Protein AF-A0A4R7RIM9-F1 (afdb_monomer_lite)

Radius of gyration: 27.28 Å; chains: 1; bounding box: 89×54×85 Å

Secondary structure (DSSP, 8-state):
---------------S----TTS----TT---------PPPP-------HHHHHHHHHHHHHHHHHHHHHHHHS---HHHHHHHHHHHHHHHHHHHHHHHHHHTT-----GGGGHHHHHHHHHTT-HHHHHHHHHHHHHHHHHHHHHHHHHHHSGGG---EETTEE--HHHHHHHHHHHHHHHHHHHHHHHHHHHSHHHHHHHHTTSPPPPPPPPPPPPPP---

Foldseek 3Di:
DDDDDDDDDDDDDDPDDPPPPVPPPPPVPPDDDPPPDDDDDDDDPDPDPVVVVCCVVCVVVVVVVVLVVVLVPDPADVLLLVLLVVLQVQLVVQVVVQVVCVVVVHGDDDPSVVSNVLSVCSSLLAPVSLVVSLVVLVVVLVVLVVVLVVCVVPVVPDFDADPHDTDDDPRSVCVSVVVSVVSNVVSVVSNVVSVDPSSVVSNVVNDPPDPPDPDDPDPDDDDD

Sequence (224 aa):
MRASAAFLLPHSASWLPPLDLTRGVFNPFCLTESNNNFHRPPALLEGPSEEWMLYACVGPVIHIIHFLMDALMITRPRSLTFLAWIFILFGVFALWKMGKVLFSGGVSINFAVLMIPVGFGLLKGRASSVMWAKVWIGLGAAFLLVVAVGYVFWGDSYHVHWFHQELHGMKRHLMVVLSSAVLLGLFHLGWKILGSASVREYVEARKPPMPPAPEDPVPTPTLE

Structure (mmCIF, N/CA/C/O backbone):
data_AF-A0A4R7RIM9-F1
#
_entry.id   AF-A0A4R7RIM9-F1
#
loop_
_atom_site.group_PDB
_atom_site.id
_atom_site.type_symbol
_atom_site.label_atom_id
_atom_site.label_alt_id
_atom_site.label_comp_id
_atom_site.label_asym_id
_atom_site.label_entity_id
_atom_site.label_seq_id
_atom_site.pdbx_PDB_ins_code
_atom_site.Cartn_x
_atom_site.Cartn_y
_atom_site.Cartn_z
_atom_site.occupancy
_atom_site.B_iso_or_equiv
_atom_site.auth_seq_id
_atom_site.auth_comp_id
_atom_site.auth_asym_id
_atom_site.auth_atom_id
_atom_site.pdbx_PDB_model_num
ATOM 1 N N . MET A 1 1 ? -21.467 -2.378 61.432 1.00 41.12 1 MET A N 1
ATOM 2 C CA . MET A 1 1 ? -21.772 -0.947 61.214 1.00 41.12 1 MET A CA 1
ATOM 3 C C . MET A 1 1 ? -20.757 -0.396 60.220 1.00 41.12 1 MET A C 1
ATOM 5 O O . MET A 1 1 ? -19.607 -0.211 60.585 1.00 41.12 1 MET A O 1
ATOM 9 N N . ARG A 1 2 ? -21.129 -0.263 58.941 1.00 41.47 2 ARG A N 1
ATOM 10 C CA . ARG A 1 2 ? -20.292 0.331 57.885 1.00 41.47 2 ARG A CA 1
ATOM 11 C C . ARG A 1 2 ? -21.059 1.524 57.330 1.00 41.47 2 ARG A C 1
ATOM 13 O O . ARG A 1 2 ? -22.194 1.358 56.898 1.00 41.47 2 ARG A O 1
ATOM 20 N N . ALA A 1 3 ? -20.464 2.705 57.440 1.00 42.56 3 ALA A N 1
ATOM 21 C CA . ALA A 1 3 ? -21.035 3.958 56.978 1.00 42.56 3 ALA A CA 1
ATOM 22 C C . ALA A 1 3 ? -20.899 4.058 55.452 1.00 42.56 3 ALA A C 1
ATOM 24 O O . ALA A 1 3 ? -19.790 3.995 54.921 1.00 42.56 3 ALA A O 1
ATOM 25 N N . SER A 1 4 ? -22.030 4.205 54.764 1.00 49.78 4 SER A N 1
ATOM 26 C CA . SER A 1 4 ? -22.094 4.573 53.351 1.00 49.78 4 SER A CA 1
ATOM 27 C C . SER A 1 4 ? -21.975 6.089 53.234 1.00 49.78 4 SER A C 1
ATOM 29 O O . SER A 1 4 ? -22.857 6.817 53.684 1.00 49.78 4 SER A O 1
ATOM 31 N N . ALA A 1 5 ? -20.888 6.565 52.632 1.00 50.56 5 ALA A N 1
ATOM 32 C CA . ALA A 1 5 ? -20.742 7.958 52.232 1.00 50.56 5 ALA A CA 1
ATOM 33 C C . ALA A 1 5 ? -21.418 8.148 50.866 1.00 50.56 5 ALA A C 1
ATOM 35 O O . ALA A 1 5 ? -20.896 7.719 49.838 1.00 50.56 5 ALA A O 1
ATOM 36 N N . ALA A 1 6 ? -22.604 8.756 50.868 1.00 49.94 6 ALA A N 1
ATOM 37 C CA . ALA A 1 6 ? -23.273 9.218 49.661 1.00 49.94 6 ALA A CA 1
ATOM 38 C C . ALA A 1 6 ? -22.600 10.516 49.192 1.00 49.94 6 ALA A C 1
ATOM 40 O O . ALA A 1 6 ? -22.669 11.545 49.861 1.00 49.94 6 ALA A O 1
ATOM 41 N N . PHE A 1 7 ? -21.916 10.445 48.053 1.00 53.34 7 PHE A N 1
ATOM 42 C CA . PHE A 1 7 ? -21.299 11.590 47.396 1.00 53.34 7 PHE A CA 1
ATOM 43 C C . PHE A 1 7 ? -22.352 12.243 46.489 1.00 53.34 7 PHE A C 1
ATOM 45 O O . PHE A 1 7 ? -22.709 11.699 45.446 1.00 53.34 7 PHE A O 1
ATOM 52 N N . LEU A 1 8 ? -22.902 13.379 46.922 1.00 50.19 8 LEU A N 1
ATOM 53 C CA . LEU A 1 8 ? -23.808 14.205 46.124 1.00 50.19 8 LEU A CA 1
ATOM 54 C C . LEU A 1 8 ? -22.975 15.040 45.144 1.00 50.19 8 LEU A C 1
ATOM 56 O O . LEU A 1 8 ? -22.253 15.945 45.559 1.00 50.19 8 LEU A O 1
ATOM 60 N N . LEU A 1 9 ? -23.069 14.736 43.849 1.00 55.22 9 LEU A N 1
ATOM 61 C CA . LEU A 1 9 ? -22.552 15.603 42.790 1.00 55.22 9 LEU A CA 1
ATOM 62 C C . LEU A 1 9 ? -23.614 16.649 42.404 1.00 55.22 9 LEU A C 1
ATOM 64 O O . LEU A 1 9 ? -24.797 16.310 42.322 1.00 55.22 9 LEU A O 1
ATOM 68 N N . PRO A 1 10 ? -23.218 17.910 42.159 1.00 52.81 10 PRO A N 1
ATOM 69 C CA . PRO A 1 10 ? -24.143 18.977 41.806 1.00 52.81 10 PRO A CA 1
ATOM 70 C C . PRO A 1 10 ? -24.660 18.832 40.367 1.00 52.81 10 PRO A C 1
ATOM 72 O O . PRO A 1 10 ? -23.897 18.719 39.408 1.00 52.81 10 PRO A O 1
ATOM 75 N N . HIS A 1 11 ? -25.986 18.878 40.235 1.00 48.50 11 HIS A N 1
ATOM 76 C CA . HIS A 1 11 ? -26.708 19.077 38.983 1.00 48.50 11 HIS A CA 1
ATOM 77 C C . HIS A 1 11 ? -26.536 20.522 38.494 1.00 48.50 11 HIS A C 1
ATOM 79 O O . HIS A 1 11 ? -27.216 21.414 38.995 1.00 48.50 11 HIS A O 1
ATOM 85 N N . SER A 1 12 ? -25.694 20.761 37.486 1.00 53.09 12 SER A N 1
ATOM 86 C CA . SER A 1 12 ? -25.784 21.980 36.664 1.00 53.09 12 SER A CA 1
ATOM 87 C C . SER A 1 12 ? -24.900 21.918 35.412 1.00 53.09 12 SER A C 1
ATOM 89 O O . SER A 1 12 ? -23.725 22.253 35.467 1.00 53.09 12 SER A O 1
ATOM 91 N N . ALA A 1 13 ? -25.485 21.515 34.274 1.00 46.41 13 ALA A N 1
ATOM 92 C CA . ALA A 1 13 ? -25.170 22.004 32.916 1.00 46.41 13 ALA A CA 1
ATOM 93 C C . ALA A 1 13 ? -25.950 21.184 31.864 1.00 46.41 13 ALA A C 1
ATOM 95 O O . ALA A 1 13 ? -25.404 20.293 31.222 1.00 46.41 13 ALA A O 1
ATOM 96 N N . SER A 1 14 ? -27.245 21.464 31.690 1.00 49.06 14 SER A N 1
ATOM 97 C CA . SER A 1 14 ? -28.128 20.775 30.732 1.00 49.06 14 SER A CA 1
ATOM 98 C C . SER A 1 14 ? -28.618 21.692 29.602 1.00 49.06 14 SER A C 1
ATOM 100 O O . SER A 1 14 ? -29.806 21.700 29.297 1.00 49.06 14 SER A O 1
ATOM 102 N N . TRP A 1 15 ? -27.731 22.488 28.993 1.00 45.03 15 TRP A N 1
ATOM 103 C CA . TRP A 1 15 ? -28.124 23.417 27.915 1.00 45.03 15 TRP A CA 1
ATOM 104 C C . TRP A 1 15 ? -27.243 23.390 26.664 1.00 45.03 15 TRP A C 1
ATOM 106 O O . TRP A 1 15 ? -27.325 24.294 25.840 1.00 45.03 15 TRP A O 1
ATOM 116 N N . LEU A 1 16 ? -26.443 22.343 26.465 1.00 43.28 16 LEU A N 1
ATOM 117 C CA . LEU A 1 16 ? -25.791 22.119 25.175 1.00 43.28 16 LEU A CA 1
ATOM 118 C C . LEU A 1 16 ? -26.393 20.868 24.534 1.00 43.28 16 LEU A C 1
ATOM 120 O O . LEU A 1 16 ? -26.288 19.791 25.128 1.00 43.28 16 LEU A O 1
ATOM 124 N N . PRO A 1 17 ? -27.042 20.978 23.357 1.00 52.31 17 PRO A N 1
ATOM 125 C CA . PRO A 1 17 ? -27.418 19.792 22.609 1.00 52.31 17 PRO A CA 1
ATOM 126 C C . PRO A 1 17 ? -26.141 18.987 22.328 1.00 52.31 17 PRO A C 1
ATOM 128 O O . PRO A 1 17 ? -25.101 19.585 22.029 1.00 52.31 17 PRO A O 1
ATOM 131 N N . PRO A 1 18 ? -26.176 17.649 22.442 1.00 52.41 18 PRO A N 1
ATOM 132 C CA . PRO A 1 18 ? -25.031 16.827 22.098 1.00 52.41 18 PRO A CA 1
ATOM 133 C C . PRO A 1 18 ? -24.663 17.102 20.639 1.00 52.41 18 PRO A C 1
ATOM 135 O O . PRO A 1 18 ? -25.436 16.826 19.723 1.00 52.41 18 PRO A O 1
ATOM 138 N N . LEU A 1 19 ? -23.483 17.685 20.431 1.00 43.72 19 LEU A N 1
ATOM 139 C CA . LEU A 1 19 ? -22.849 17.772 19.123 1.00 43.72 19 LEU A CA 1
ATOM 140 C C . LEU A 1 19 ? -22.545 16.341 18.675 1.00 43.72 19 LEU A C 1
ATOM 142 O O . LEU A 1 19 ? -21.528 15.752 19.041 1.00 43.72 19 LEU A O 1
ATOM 146 N N . ASP A 1 20 ? -23.474 15.773 17.912 1.00 41.50 20 ASP A N 1
ATOM 147 C CA . ASP A 1 20 ? -23.349 14.471 17.273 1.00 41.50 20 ASP A CA 1
ATOM 148 C C . ASP A 1 20 ? -22.315 14.543 16.134 1.00 41.50 20 ASP A C 1
ATOM 150 O O . ASP A 1 20 ? -22.623 14.586 14.943 1.00 41.50 20 ASP A O 1
ATOM 154 N N . LEU A 1 21 ? -21.038 14.569 16.523 1.00 50.19 21 LEU A N 1
ATOM 155 C CA . LEU A 1 21 ? -19.877 14.517 15.632 1.00 50.19 21 LEU A CA 1
ATOM 156 C C . LEU A 1 21 ? -19.721 13.141 14.954 1.00 50.19 21 LEU A C 1
ATOM 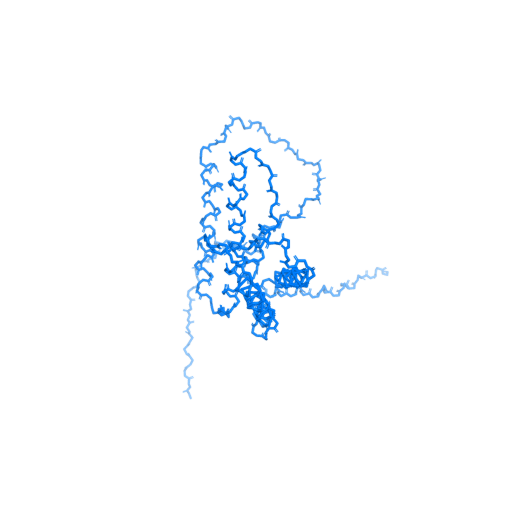158 O O . LEU A 1 21 ? -18.826 12.966 14.125 1.00 50.19 21 LEU A O 1
ATOM 162 N N . THR A 1 22 ? -20.589 12.163 15.251 1.00 50.84 22 THR A N 1
ATOM 163 C CA . THR A 1 22 ? -20.562 10.848 14.593 1.00 50.84 22 THR A CA 1
ATOM 164 C C . THR A 1 22 ? -21.321 10.808 13.265 1.00 50.84 22 THR A C 1
ATOM 166 O O . THR A 1 22 ? -21.074 9.912 12.456 1.00 50.84 22 THR A O 1
ATOM 169 N N . ARG A 1 23 ? -22.146 11.821 12.955 1.00 45.31 23 ARG A N 1
ATOM 170 C CA . ARG A 1 23 ? -22.848 11.944 11.660 1.00 45.31 23 ARG A CA 1
ATOM 171 C C . ARG A 1 23 ? -22.051 12.625 10.542 1.00 45.31 23 ARG A C 1
ATOM 173 O O . ARG A 1 23 ? -22.493 12.628 9.397 1.00 45.31 23 ARG A O 1
ATOM 180 N N . GLY A 1 24 ? -20.833 13.093 10.812 1.00 41.12 24 GLY A N 1
ATOM 181 C CA . GLY A 1 24 ? -19.903 13.622 9.806 1.00 41.12 24 GLY A CA 1
ATOM 182 C C . GLY A 1 24 ? -19.174 12.545 8.990 1.00 41.12 24 GLY A C 1
ATOM 183 O O . GLY A 1 24 ? -17.972 12.657 8.745 1.00 41.12 24 GLY A O 1
ATOM 184 N N . VAL A 1 25 ? -19.849 11.465 8.587 1.00 44.66 25 VAL A N 1
ATOM 185 C CA . VAL A 1 25 ? -19.309 10.568 7.560 1.00 44.66 25 VAL A CA 1
ATOM 186 C C . VAL A 1 25 ? -19.593 11.222 6.217 1.00 44.66 25 VAL A C 1
ATOM 188 O O . VAL A 1 25 ? -20.674 11.072 5.660 1.00 44.66 25 VAL A O 1
ATOM 191 N N . PHE A 1 26 ? -18.600 11.940 5.693 1.00 43.06 26 PHE A N 1
ATOM 192 C CA . PHE A 1 26 ? -18.531 12.265 4.272 1.00 43.06 26 PHE A CA 1
ATOM 193 C C . PHE A 1 26 ? -18.660 10.939 3.508 1.00 43.06 26 PHE A C 1
ATOM 195 O O . PHE A 1 26 ? -17.737 10.118 3.501 1.00 43.06 26 PHE A O 1
ATOM 202 N N . ASN A 1 27 ? -19.846 10.689 2.962 1.00 40.44 27 ASN A N 1
ATOM 203 C CA . ASN A 1 27 ? -20.147 9.563 2.097 1.00 40.44 27 ASN A CA 1
ATOM 204 C C . ASN A 1 27 ? -20.156 10.144 0.676 1.00 40.44 27 ASN A C 1
ATOM 206 O O . ASN A 1 27 ? -21.199 10.616 0.229 1.00 40.44 27 ASN A O 1
ATOM 210 N N . PRO A 1 28 ? -19.015 10.195 -0.040 1.00 44.31 28 PRO A N 1
ATOM 211 C CA . PRO A 1 28 ? -18.930 10.837 -1.357 1.00 44.31 28 PRO A CA 1
ATOM 212 C C . PRO A 1 28 ? -19.686 10.074 -2.468 1.00 44.31 28 PRO A C 1
ATOM 214 O O . PRO A 1 28 ? -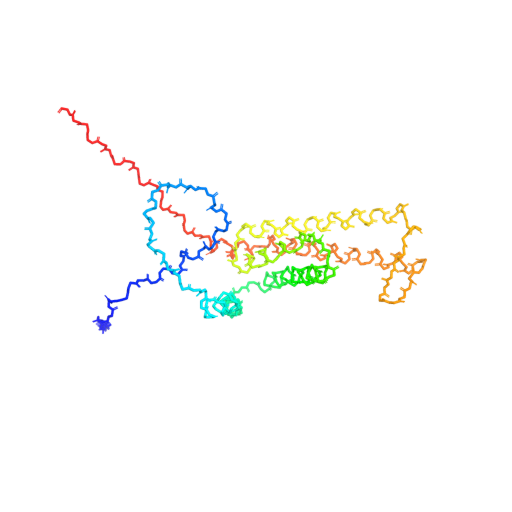19.423 10.296 -3.642 1.00 44.31 28 PRO A O 1
ATOM 217 N N . PHE A 1 29 ? -20.597 9.159 -2.117 1.00 43.12 29 PHE A N 1
ATOM 218 C CA . PHE A 1 29 ? -21.238 8.218 -3.038 1.00 43.12 29 PHE A CA 1
ATOM 219 C C . PHE A 1 29 ? -22.775 8.165 -2.967 1.00 43.12 29 PHE A C 1
ATOM 221 O O . PHE A 1 29 ? -23.372 7.300 -3.596 1.00 43.12 29 PHE A O 1
ATOM 228 N N . CYS A 1 30 ? -23.434 9.102 -2.278 1.00 39.47 30 CYS A N 1
ATOM 229 C CA . CYS A 1 30 ? -24.892 9.270 -2.361 1.00 39.47 30 CYS A CA 1
ATOM 230 C C . CYS A 1 30 ? -25.246 10.479 -3.241 1.00 39.47 30 CYS A C 1
ATOM 232 O O . CYS A 1 30 ? -25.710 11.504 -2.755 1.00 39.47 30 CYS A O 1
ATOM 234 N N . LEU A 1 31 ? -25.008 10.357 -4.548 1.00 43.31 31 LEU A N 1
ATOM 235 C CA . LEU A 1 31 ? -25.658 11.187 -5.562 1.00 43.31 31 LEU A CA 1
ATOM 236 C C . LEU A 1 31 ? -26.774 10.353 -6.185 1.00 43.31 31 LEU A C 1
ATOM 238 O O . LEU A 1 31 ? -26.515 9.622 -7.131 1.00 43.31 31 LEU A O 1
ATOM 242 N N . THR A 1 32 ? -27.977 10.398 -5.614 1.00 47.03 32 THR A N 1
ATOM 243 C CA . THR A 1 32 ? -29.254 10.100 -6.294 1.00 47.03 32 THR A CA 1
ATOM 244 C C . THR A 1 32 ? -30.405 10.223 -5.294 1.00 47.03 32 THR A C 1
ATOM 246 O O . THR A 1 32 ? -30.752 9.264 -4.628 1.00 47.03 32 THR A O 1
ATOM 249 N N . GLU A 1 33 ? -30.977 11.421 -5.173 1.00 40.47 33 GLU A N 1
ATOM 250 C CA . GLU A 1 33 ? -32.431 11.619 -5.285 1.00 40.47 33 GLU A CA 1
ATOM 251 C C . GLU A 1 33 ? -32.715 13.123 -5.348 1.00 40.47 33 GLU A C 1
ATOM 253 O O . GLU A 1 33 ? -32.694 13.855 -4.360 1.00 40.47 33 GLU A O 1
ATOM 258 N N . SER A 1 34 ? -32.902 13.598 -6.576 1.00 42.25 34 SER A N 1
ATOM 259 C CA . SER A 1 34 ? -33.378 14.939 -6.889 1.00 42.25 34 SER A CA 1
ATOM 260 C C . SER A 1 34 ? -34.870 14.981 -6.565 1.00 42.25 34 SER A C 1
ATOM 262 O O . SER A 1 34 ? -35.698 14.575 -7.375 1.00 42.25 34 SER A O 1
ATOM 264 N N . ASN A 1 35 ? -35.216 15.446 -5.364 1.00 42.69 35 ASN A N 1
ATOM 265 C CA . ASN A 1 35 ? -36.590 15.822 -5.057 1.00 42.69 35 ASN A CA 1
ATOM 266 C C . ASN A 1 35 ? -36.763 17.318 -5.377 1.00 42.69 35 ASN A C 1
ATOM 268 O O . ASN A 1 35 ? -36.271 18.200 -4.671 1.00 42.69 35 ASN A O 1
ATOM 272 N N . ASN A 1 36 ? -37.389 17.581 -6.525 1.00 49.34 36 ASN A N 1
ATOM 273 C CA . ASN A 1 36 ? -37.525 18.882 -7.185 1.00 49.34 36 ASN A CA 1
ATOM 274 C C . ASN A 1 36 ? -38.576 19.794 -6.532 1.00 49.34 36 ASN A C 1
ATOM 276 O O . ASN A 1 36 ? -39.560 20.146 -7.169 1.00 49.34 36 ASN A O 1
ATOM 280 N N . ASN A 1 37 ? -38.369 20.225 -5.289 1.00 47.09 37 ASN A N 1
ATOM 281 C CA . ASN A 1 37 ? -39.183 21.292 -4.688 1.00 47.09 37 ASN A CA 1
ATOM 282 C C . ASN A 1 37 ? -38.328 22.251 -3.851 1.00 47.09 37 ASN A C 1
ATOM 284 O O . ASN A 1 37 ? -38.571 22.469 -2.667 1.00 47.09 37 ASN A O 1
ATOM 288 N N . PHE A 1 38 ? -37.298 22.830 -4.475 1.00 47.97 38 PHE A N 1
ATOM 289 C CA . PHE A 1 38 ? -36.511 23.891 -3.854 1.00 47.97 38 PHE A CA 1
ATOM 290 C C . PHE A 1 38 ? -37.082 25.258 -4.245 1.00 47.97 38 PHE A C 1
ATOM 292 O O . PHE A 1 38 ? -36.915 25.727 -5.373 1.00 47.97 38 PHE A O 1
ATOM 299 N N . HIS A 1 39 ? -37.760 25.900 -3.292 1.00 50.62 39 HIS A N 1
ATOM 300 C CA . HIS A 1 39 ? -37.986 27.342 -3.304 1.00 50.62 39 HIS A CA 1
ATOM 301 C C . HIS A 1 39 ? -36.649 28.049 -3.573 1.00 50.62 39 HIS A C 1
ATOM 303 O O . HIS A 1 39 ? -35.709 27.912 -2.794 1.00 50.62 39 HIS A O 1
ATOM 309 N N . ARG A 1 40 ? -36.556 28.791 -4.684 1.00 46.47 40 ARG A N 1
ATOM 310 C CA . ARG A 1 40 ? -35.411 29.663 -4.988 1.00 46.47 40 ARG A CA 1
ATOM 311 C C . ARG A 1 40 ? -35.226 30.671 -3.845 1.00 46.47 40 ARG A C 1
ATOM 313 O O . ARG A 1 40 ? -36.125 31.493 -3.659 1.00 46.47 40 ARG A O 1
ATOM 320 N N . PRO A 1 41 ? -34.087 30.686 -3.133 1.00 46.84 41 PRO A N 1
ATOM 321 C CA . PRO A 1 41 ? -33.716 31.866 -2.375 1.00 46.84 41 PRO A CA 1
ATOM 322 C C . PRO A 1 41 ? -33.335 32.995 -3.353 1.00 46.84 41 PRO A C 1
ATOM 324 O O . PRO A 1 41 ? -32.819 32.720 -4.445 1.00 46.84 41 PRO A O 1
ATOM 327 N N . PRO A 1 42 ? -33.631 34.259 -3.009 1.00 53.97 42 PRO A N 1
ATOM 328 C CA . PRO A 1 42 ? -33.293 35.408 -3.835 1.00 53.97 42 PRO A CA 1
ATOM 329 C C . PRO A 1 42 ? -31.774 35.553 -3.980 1.00 53.97 42 PRO A C 1
ATOM 331 O O . PRO A 1 42 ? -31.004 35.202 -3.090 1.00 53.97 42 PRO A O 1
ATOM 334 N N . ALA A 1 43 ? -31.376 36.053 -5.148 1.00 53.56 43 ALA A N 1
ATOM 335 C CA . ALA A 1 43 ? -30.003 36.244 -5.588 1.00 53.56 43 ALA A CA 1
ATOM 336 C C . ALA A 1 43 ? -29.126 36.948 -4.536 1.00 53.56 43 ALA A C 1
ATOM 338 O O . ALA A 1 43 ? -29.254 38.150 -4.315 1.00 53.56 43 ALA A O 1
ATOM 339 N N . LEU A 1 44 ? -28.193 36.197 -3.947 1.00 47.28 44 LEU A N 1
ATOM 340 C CA . LEU A 1 44 ? -27.028 36.732 -3.248 1.00 47.28 44 LEU A CA 1
ATOM 341 C C . LEU A 1 44 ? -25.900 36.904 -4.271 1.00 47.28 44 LEU A C 1
ATOM 343 O O . LEU A 1 44 ? -25.196 35.962 -4.628 1.00 47.28 44 LEU A O 1
ATOM 347 N N . LEU A 1 45 ? -25.788 38.134 -4.767 1.00 54.03 45 LEU A N 1
ATOM 348 C CA . LEU A 1 45 ? -24.681 38.681 -5.555 1.00 54.03 45 LEU A CA 1
ATOM 349 C C . LEU A 1 45 ? -23.555 39.160 -4.617 1.00 54.03 45 LEU A C 1
ATOM 351 O O . LEU A 1 45 ? -23.056 40.272 -4.743 1.00 54.03 45 LEU A O 1
ATOM 355 N N . GLU A 1 46 ? -23.156 38.329 -3.658 1.00 57.31 46 GLU A N 1
ATOM 356 C CA . GLU A 1 46 ? -21.901 38.520 -2.931 1.00 57.31 46 GLU A CA 1
ATOM 357 C C . GLU A 1 46 ? -20.920 37.491 -3.483 1.00 57.31 46 GLU A C 1
ATOM 359 O O . GLU A 1 46 ? -21.110 36.282 -3.344 1.00 57.31 46 GLU A O 1
ATOM 364 N N . GLY A 1 47 ? -19.921 37.979 -4.225 1.00 61.94 47 GLY A N 1
ATOM 365 C CA . GLY A 1 47 ? -18.857 37.138 -4.763 1.00 61.94 47 GLY A CA 1
ATOM 366 C C . GLY A 1 47 ? -18.198 36.323 -3.645 1.00 61.94 47 GLY A C 1
ATOM 367 O O . GLY A 1 47 ? -18.230 36.750 -2.491 1.00 61.94 47 GLY A O 1
ATOM 368 N N . PRO A 1 48 ? -17.618 35.152 -3.962 1.00 60.75 48 PRO A N 1
ATOM 369 C CA . PRO A 1 48 ? -17.003 34.287 -2.962 1.00 60.75 48 PRO A CA 1
ATOM 370 C C . PRO A 1 48 ? -15.973 35.092 -2.165 1.00 60.75 48 PRO A C 1
ATOM 372 O O . PRO A 1 48 ? -14.922 35.447 -2.697 1.00 60.75 48 PRO A O 1
ATOM 375 N N . SER A 1 49 ? -16.300 35.429 -0.913 1.00 66.31 49 SER A N 1
ATOM 376 C CA . SER A 1 49 ? -15.383 36.165 -0.048 1.00 66.31 49 SER A CA 1
ATOM 377 C C . SER A 1 49 ? -14.117 35.328 0.146 1.00 66.31 49 SER A C 1
ATOM 379 O O . SER A 1 49 ? -14.178 34.095 0.213 1.00 66.31 49 SER A O 1
ATOM 381 N N . GLU A 1 50 ? -12.954 35.982 0.202 1.00 66.12 50 GLU A N 1
ATOM 382 C CA . GLU A 1 50 ? -11.645 35.316 0.314 1.00 66.12 50 GLU A CA 1
ATOM 383 C C . GLU A 1 50 ? -11.563 34.353 1.518 1.00 66.12 50 GLU A C 1
ATOM 385 O O . GLU A 1 50 ? -10.796 33.388 1.512 1.00 66.12 50 GLU A O 1
ATOM 390 N N . GLU A 1 51 ? -12.432 34.542 2.511 1.00 66.25 51 GLU A N 1
ATOM 391 C CA . GLU A 1 51 ? -12.602 33.667 3.669 1.00 66.25 51 GLU A CA 1
ATOM 392 C C . GLU A 1 51 ? -13.062 32.244 3.306 1.00 66.25 51 GLU A C 1
ATOM 394 O O . GLU A 1 51 ? -12.566 31.279 3.894 1.00 66.25 51 GLU A O 1
ATOM 399 N N . TRP A 1 52 ? -13.934 32.068 2.304 1.00 71.88 52 TRP A N 1
ATOM 400 C CA . TRP A 1 52 ? -14.379 30.732 1.874 1.00 71.88 52 TRP A CA 1
ATOM 401 C C . TRP A 1 52 ? -13.257 29.946 1.196 1.00 71.88 52 TRP A C 1
ATOM 403 O O . TRP A 1 52 ? -13.155 28.731 1.383 1.00 71.88 52 TRP A O 1
ATOM 413 N N . MET A 1 53 ? -12.381 30.628 0.451 1.00 65.94 53 MET A N 1
ATOM 414 C CA . MET A 1 53 ? -11.191 30.004 -0.137 1.00 65.94 53 MET A CA 1
ATOM 415 C C . MET A 1 53 ? -10.195 29.574 0.941 1.00 65.94 53 MET A C 1
ATOM 417 O O . MET A 1 53 ? -9.642 28.474 0.857 1.00 65.94 53 MET A O 1
ATOM 421 N N . LEU A 1 54 ? -10.007 30.384 1.988 1.00 65.31 54 LEU A N 1
ATOM 422 C CA . LEU A 1 54 ? -9.145 30.011 3.106 1.00 65.31 54 LEU A CA 1
ATOM 423 C C . LEU A 1 54 ? -9.708 28.801 3.865 1.00 65.31 54 LEU A C 1
ATOM 425 O O . LEU A 1 54 ? -8.969 27.864 4.159 1.00 65.31 54 LEU A O 1
ATOM 429 N N . TYR A 1 55 ? -11.017 28.768 4.128 1.00 69.88 55 TYR A N 1
ATOM 430 C CA . TYR A 1 55 ? -11.648 27.656 4.844 1.00 69.88 55 TYR A CA 1
ATOM 431 C C . TYR A 1 55 ? -11.629 26.352 4.032 1.00 69.88 55 TYR A C 1
ATOM 433 O O . TYR A 1 55 ? -11.352 25.284 4.583 1.00 69.88 55 TYR A O 1
ATOM 441 N N . ALA A 1 56 ? -11.847 26.431 2.715 1.00 68.81 56 ALA A N 1
ATOM 442 C CA . ALA A 1 56 ? -11.776 25.279 1.816 1.00 68.81 56 ALA A CA 1
ATOM 443 C C . ALA A 1 56 ? -10.357 24.691 1.712 1.00 68.81 56 ALA A C 1
ATOM 445 O O . ALA A 1 56 ? -10.205 23.474 1.605 1.00 68.81 56 ALA A O 1
ATOM 446 N N . CYS A 1 57 ? -9.318 25.528 1.786 1.00 66.75 57 CYS A N 1
ATOM 447 C CA . CYS A 1 57 ? -7.924 25.082 1.726 1.00 66.75 57 CYS A CA 1
ATOM 448 C C . CYS A 1 57 ? -7.374 24.629 3.087 1.00 66.75 57 CYS A C 1
ATOM 450 O O . CYS A 1 57 ? -6.646 23.639 3.158 1.00 66.75 57 CYS A O 1
ATOM 452 N N . VAL A 1 58 ? -7.714 25.325 4.175 1.00 73.56 58 VAL A N 1
ATOM 453 C CA . VAL A 1 58 ? -7.131 25.093 5.509 1.00 73.56 58 VAL A CA 1
ATOM 454 C C . VAL A 1 58 ? -7.929 24.064 6.313 1.00 73.56 58 VAL A C 1
ATOM 456 O O . VAL A 1 58 ? -7.336 23.273 7.050 1.00 73.56 58 VAL A O 1
ATOM 459 N N . GLY A 1 59 ? -9.251 23.997 6.131 1.00 74.38 59 GLY A N 1
ATOM 460 C CA . GLY A 1 59 ? -10.122 23.029 6.806 1.00 74.38 59 GLY A CA 1
ATOM 461 C C . GLY A 1 59 ? -9.651 21.574 6.654 1.00 74.38 59 GLY A C 1
ATOM 462 O O . GLY A 1 59 ? -9.477 20.888 7.667 1.00 74.38 59 GLY A O 1
ATOM 463 N N . PRO A 1 60 ? -9.347 21.092 5.432 1.00 75.69 60 PRO A N 1
ATOM 464 C CA . PRO A 1 60 ? -8.806 19.751 5.225 1.00 75.69 60 PRO A CA 1
ATOM 465 C C . PRO A 1 60 ? -7.477 19.525 5.952 1.00 75.69 60 PRO A C 1
ATOM 467 O O . PRO A 1 60 ? -7.259 18.450 6.506 1.00 75.69 60 PRO A O 1
ATOM 470 N N . VAL A 1 61 ? -6.604 20.536 5.997 1.00 72.62 61 VAL A N 1
ATOM 471 C CA . VAL A 1 61 ? -5.290 20.442 6.649 1.00 72.62 61 VAL A CA 1
ATOM 472 C C . VAL A 1 61 ? -5.440 20.309 8.164 1.00 72.62 61 VAL A C 1
ATOM 474 O O . VAL A 1 61 ? -4.840 19.412 8.754 1.00 72.62 61 VAL A O 1
ATOM 477 N N . ILE A 1 62 ? -6.287 21.128 8.796 1.00 76.06 62 ILE A N 1
ATOM 478 C CA . ILE A 1 62 ? -6.558 21.045 10.242 1.00 76.06 62 ILE A CA 1
ATOM 479 C C . ILE A 1 62 ? -7.178 19.688 10.597 1.00 76.06 62 ILE A C 1
ATOM 481 O O . ILE A 1 62 ? -6.748 19.049 11.559 1.00 76.06 62 ILE A O 1
ATOM 485 N N . HIS A 1 63 ? -8.122 19.195 9.789 1.00 75.50 63 HIS A N 1
ATOM 486 C CA . HIS A 1 63 ? -8.689 17.858 9.973 1.00 75.50 63 HIS A CA 1
ATOM 487 C C . HIS A 1 63 ? -7.644 16.746 9.833 1.00 75.50 63 HIS A C 1
ATOM 489 O O . HIS A 1 63 ? -7.684 15.786 10.602 1.00 75.50 63 HIS A O 1
ATOM 495 N N . ILE A 1 64 ? -6.693 16.869 8.899 1.00 74.12 64 ILE A N 1
ATOM 496 C CA . ILE A 1 64 ? -5.581 15.920 8.756 1.00 74.12 64 ILE A CA 1
ATOM 497 C C . ILE A 1 64 ? -4.680 15.952 9.995 1.00 74.12 64 ILE A C 1
ATOM 499 O O . ILE A 1 64 ? -4.305 14.886 10.474 1.00 74.12 64 ILE A O 1
ATOM 503 N N . ILE A 1 65 ? -4.364 17.131 10.540 1.00 74.75 65 ILE A N 1
ATOM 504 C CA . ILE A 1 65 ? -3.499 17.279 11.724 1.00 74.75 65 ILE A CA 1
ATOM 505 C C . ILE A 1 65 ? -4.165 16.702 12.975 1.00 74.75 65 ILE A C 1
ATOM 507 O O . ILE A 1 65 ? -3.549 15.891 13.668 1.00 74.75 65 ILE A O 1
ATOM 511 N N . HIS A 1 66 ? -5.425 17.060 13.244 1.00 74.94 66 HIS A N 1
ATOM 512 C CA . HIS A 1 66 ? -6.183 16.484 14.360 1.00 74.94 66 HIS A CA 1
ATOM 513 C C . HIS A 1 66 ? -6.273 14.964 14.236 1.00 74.94 66 HIS A C 1
ATOM 515 O O . HIS A 1 66 ? -5.991 14.234 15.185 1.00 74.94 66 HIS A O 1
ATOM 521 N N . PHE A 1 67 ? -6.560 14.475 13.029 1.00 71.19 67 PHE A N 1
ATOM 522 C CA . PHE A 1 67 ? -6.577 13.047 12.755 1.00 71.19 67 PHE A CA 1
ATOM 523 C C . PHE A 1 67 ? -5.207 12.388 12.969 1.00 71.19 67 PHE A C 1
ATOM 525 O O . PHE A 1 67 ? -5.144 11.251 13.439 1.00 71.19 67 PHE A O 1
ATOM 532 N N . LEU A 1 68 ? -4.112 13.082 12.647 1.00 70.62 68 LEU A N 1
ATOM 533 C CA . LEU A 1 68 ? -2.751 12.603 12.881 1.00 70.62 68 LEU A CA 1
ATOM 534 C C . LEU A 1 68 ? -2.463 12.443 14.375 1.00 70.62 68 LEU A C 1
ATOM 536 O O . LEU A 1 68 ? -1.894 11.432 14.785 1.00 70.62 68 LEU A O 1
ATOM 540 N N . MET A 1 69 ? -2.881 13.4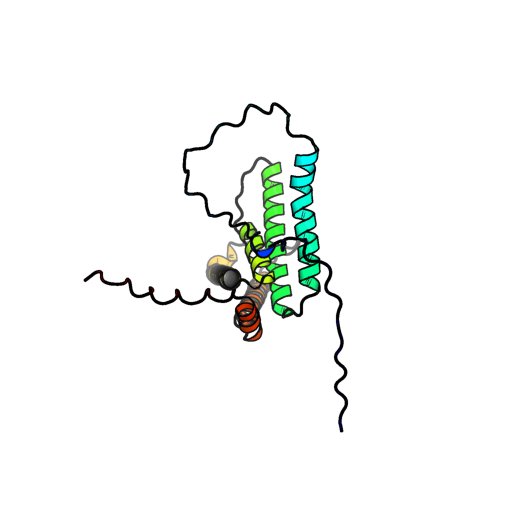19 15.182 1.00 72.19 69 MET A N 1
ATOM 541 C CA . MET A 1 69 ? -2.716 13.387 16.636 1.00 72.19 69 MET A CA 1
ATOM 542 C C . MET A 1 69 ? -3.549 12.268 17.270 1.00 72.19 69 MET A C 1
ATOM 544 O O . MET A 1 69 ? -3.010 11.467 18.035 1.00 72.19 69 MET A O 1
ATOM 548 N N . ASP A 1 70 ? -4.812 12.114 16.865 1.00 73.38 70 ASP A N 1
ATOM 549 C CA . ASP A 1 70 ? -5.671 11.001 17.299 1.00 73.38 70 ASP A CA 1
ATOM 550 C C . ASP A 1 70 ? -5.138 9.638 16.832 1.00 73.38 70 ASP A C 1
ATOM 552 O O . ASP A 1 70 ? -5.363 8.595 17.458 1.00 73.38 70 ASP A O 1
ATOM 556 N N . ALA A 1 71 ? -4.429 9.611 15.701 1.00 65.69 71 ALA A N 1
ATOM 557 C CA . ALA A 1 71 ? -3.745 8.419 15.224 1.00 65.69 71 ALA A CA 1
ATOM 558 C C . ALA A 1 71 ? -2.520 8.048 16.055 1.00 65.69 71 ALA A C 1
ATOM 560 O O . ALA A 1 71 ? -2.220 6.857 16.161 1.00 65.69 71 ALA A O 1
ATOM 561 N N . LEU A 1 72 ? -1.864 9.033 16.665 1.00 66.94 72 LEU A N 1
ATOM 562 C CA . LEU A 1 72 ? -0.690 8.833 17.504 1.00 66.94 72 LEU A CA 1
ATOM 563 C C . LEU A 1 72 ? -1.038 8.407 18.939 1.00 66.94 72 LEU A C 1
ATOM 565 O O . LEU A 1 72 ? -0.266 7.667 19.540 1.00 66.94 72 LEU A O 1
ATOM 569 N N . MET A 1 73 ? -2.179 8.848 19.485 1.00 66.06 73 MET A N 1
ATOM 570 C CA . MET A 1 73 ? -2.502 8.660 20.911 1.00 66.06 73 MET A CA 1
ATOM 571 C C . MET A 1 73 ? -3.274 7.376 21.263 1.00 66.06 73 MET A C 1
ATOM 573 O O . MET A 1 73 ? -3.350 7.012 22.434 1.00 66.06 73 MET A O 1
ATOM 577 N N . ILE A 1 74 ? -3.847 6.657 20.293 1.00 63.38 74 ILE A N 1
ATOM 578 C CA . ILE A 1 74 ? -4.659 5.456 20.566 1.00 63.38 74 ILE A CA 1
ATOM 579 C C . ILE A 1 74 ? -3.765 4.207 20.594 1.00 63.38 74 ILE A C 1
ATOM 581 O O . ILE A 1 74 ? -2.903 4.052 19.730 1.00 63.38 74 ILE A O 1
ATOM 585 N N . THR A 1 75 ? -4.014 3.283 21.531 1.00 76.06 75 THR A N 1
ATOM 586 C CA . THR A 1 75 ? -3.445 1.921 21.624 1.00 76.06 75 THR A CA 1
ATOM 587 C C . THR A 1 75 ? -3.773 1.088 20.376 1.00 76.06 75 THR A C 1
ATOM 589 O O . THR A 1 75 ? -4.599 0.180 20.383 1.00 76.06 75 THR A O 1
ATOM 592 N N . ARG A 1 76 ? -3.152 1.430 19.245 1.00 78.31 76 ARG A N 1
ATOM 593 C CA . ARG A 1 76 ? -3.302 0.744 17.960 1.00 78.31 76 ARG A CA 1
ATOM 594 C C . ARG A 1 76 ? -2.205 -0.307 17.804 1.00 78.31 76 ARG A C 1
ATOM 596 O O . ARG A 1 76 ? -1.068 -0.069 18.224 1.00 78.31 76 ARG A O 1
ATOM 603 N N . PRO A 1 77 ? -2.489 -1.446 17.148 1.00 88.69 77 PRO A N 1
ATOM 604 C CA . PRO A 1 77 ? -1.441 -2.387 16.781 1.00 88.69 77 PRO A CA 1
ATOM 605 C C . PRO A 1 77 ? -0.426 -1.680 15.872 1.00 88.69 77 PRO A C 1
ATOM 607 O O . PRO A 1 77 ? -0.752 -1.259 14.761 1.00 88.69 77 PRO A O 1
ATOM 610 N N . ARG A 1 78 ? 0.817 -1.536 16.357 1.00 89.25 78 ARG A N 1
ATOM 611 C CA . ARG A 1 78 ? 1.889 -0.763 15.695 1.00 89.25 78 ARG A CA 1
ATOM 612 C C . ARG A 1 78 ? 2.106 -1.178 14.234 1.00 89.25 78 ARG A C 1
ATOM 614 O O . ARG A 1 78 ? 2.372 -0.332 13.385 1.00 89.25 78 ARG A O 1
ATOM 621 N N . SER A 1 79 ? 1.941 -2.468 13.938 1.00 90.50 79 SER A N 1
ATOM 622 C CA . SER A 1 79 ? 2.071 -3.040 12.594 1.00 90.50 79 SER A CA 1
ATOM 623 C C . SER A 1 79 ? 1.026 -2.512 11.606 1.00 90.50 79 SER A C 1
ATOM 625 O O . SER A 1 79 ? 1.358 -2.245 10.453 1.00 90.50 79 SER A O 1
ATOM 627 N N . LEU A 1 80 ? -0.220 -2.315 12.045 1.00 92.88 80 LEU A N 1
ATOM 628 C CA . LEU A 1 80 ? -1.292 -1.795 11.196 1.00 92.88 80 LEU A CA 1
ATOM 629 C C . LEU A 1 80 ? -1.091 -0.307 10.902 1.00 92.88 80 LEU A C 1
ATOM 631 O O . LEU A 1 80 ? -1.277 0.122 9.766 1.00 92.88 80 LEU A O 1
ATOM 635 N N . THR A 1 81 ? -0.649 0.462 11.900 1.00 92.25 81 THR A N 1
ATOM 636 C CA . THR A 1 81 ? -0.288 1.873 11.718 1.00 92.25 81 THR A CA 1
ATOM 637 C C . THR A 1 81 ? 0.844 2.016 10.704 1.00 92.25 81 THR A C 1
ATOM 639 O O . THR A 1 81 ? 0.736 2.817 9.780 1.00 92.25 81 THR A O 1
ATOM 642 N N . PHE A 1 82 ? 1.894 1.200 10.821 1.00 92.81 82 PHE A N 1
ATOM 643 C CA . PHE A 1 82 ? 3.005 1.192 9.869 1.00 92.81 82 PHE A CA 1
ATOM 644 C C . PHE A 1 82 ? 2.548 0.865 8.440 1.00 92.81 82 PHE A C 1
ATOM 646 O O . PHE A 1 82 ? 2.886 1.583 7.500 1.00 92.81 82 PHE A O 1
ATOM 653 N N . LEU A 1 83 ? 1.718 -0.170 8.274 1.00 94.75 83 LEU A N 1
ATOM 654 C CA . LEU A 1 83 ? 1.184 -0.542 6.965 1.00 94.75 83 LEU A CA 1
ATOM 655 C C . LEU A 1 83 ? 0.314 0.572 6.365 1.00 94.75 83 LEU A C 1
ATOM 657 O O . LEU A 1 83 ? 0.437 0.885 5.185 1.00 94.75 83 LEU A O 1
ATOM 661 N N . ALA A 1 84 ? -0.531 1.211 7.173 1.00 95.75 84 ALA A N 1
ATOM 662 C CA . ALA A 1 84 ? -1.361 2.317 6.717 1.00 95.75 84 ALA A CA 1
ATOM 663 C C . ALA A 1 84 ? -0.528 3.520 6.247 1.00 95.75 84 ALA A C 1
ATOM 665 O O . ALA A 1 84 ? -0.830 4.105 5.207 1.00 95.75 84 ALA A O 1
ATOM 666 N N . TRP A 1 85 ? 0.552 3.848 6.962 1.00 95.12 85 TRP A N 1
ATOM 667 C CA . TRP A 1 85 ? 1.493 4.891 6.553 1.00 95.12 85 TRP A CA 1
ATOM 668 C C . TRP A 1 85 ? 2.156 4.593 5.215 1.00 95.12 85 TRP A C 1
ATOM 670 O O . TRP A 1 85 ? 2.243 5.486 4.378 1.00 95.12 85 TRP A O 1
ATOM 680 N N . ILE A 1 86 ? 2.558 3.343 4.975 1.00 95.44 86 ILE A N 1
ATOM 681 C CA . ILE A 1 86 ? 3.109 2.932 3.680 1.00 95.44 86 ILE A CA 1
ATOM 682 C C . ILE A 1 86 ? 2.111 3.223 2.549 1.00 95.44 86 ILE A C 1
ATOM 684 O O . ILE A 1 86 ? 2.477 3.855 1.560 1.00 95.44 86 ILE A O 1
ATOM 688 N N . PHE A 1 87 ? 0.842 2.832 2.708 1.00 96.69 87 PHE A N 1
ATOM 689 C CA . PHE A 1 87 ? -0.205 3.107 1.714 1.00 96.69 87 PHE A CA 1
ATOM 690 C C . PHE A 1 87 ? -0.397 4.609 1.461 1.00 96.69 87 PHE A C 1
ATOM 692 O O . PHE A 1 87 ? -0.510 5.028 0.308 1.00 96.69 87 PHE A O 1
ATOM 699 N N . ILE A 1 88 ? -0.392 5.423 2.522 1.00 96.50 88 ILE A N 1
ATOM 700 C CA . ILE A 1 88 ? -0.511 6.883 2.413 1.00 96.50 88 ILE A CA 1
ATOM 701 C C . ILE A 1 88 ? 0.687 7.463 1.655 1.00 96.50 88 ILE A C 1
ATOM 703 O O . ILE A 1 88 ? 0.491 8.239 0.724 1.00 96.50 88 ILE A O 1
ATOM 707 N N . LEU A 1 89 ? 1.914 7.062 1.998 1.00 96.00 89 LEU A N 1
ATOM 708 C CA . LEU A 1 89 ? 3.132 7.552 1.348 1.00 96.00 89 LEU A CA 1
ATOM 709 C C . LEU A 1 89 ? 3.163 7.210 -0.147 1.00 96.00 89 LEU A C 1
ATOM 711 O O . LEU A 1 89 ? 3.462 8.083 -0.961 1.00 96.00 89 LEU A O 1
ATOM 715 N N . PHE A 1 90 ? 2.797 5.981 -0.525 1.00 96.12 90 PHE A N 1
ATOM 716 C CA . PHE A 1 90 ? 2.690 5.595 -1.936 1.00 96.12 90 PHE A CA 1
ATOM 717 C C . PHE A 1 90 ? 1.636 6.417 -2.682 1.00 96.12 90 PHE A C 1
ATOM 719 O O . PHE A 1 90 ? 1.890 6.881 -3.795 1.00 96.12 90 PHE A O 1
ATOM 726 N N . GLY A 1 91 ? 0.481 6.647 -2.059 1.00 95.81 91 GLY A N 1
ATOM 727 C CA . GLY A 1 91 ? -0.571 7.469 -2.640 1.00 95.81 91 GLY A CA 1
ATOM 728 C C . GLY A 1 91 ? -0.165 8.937 -2.818 1.00 95.81 91 GLY A C 1
ATOM 729 O O . GLY A 1 91 ? -0.394 9.510 -3.881 1.00 95.81 91 GLY A O 1
ATOM 730 N N . VAL A 1 92 ? 0.505 9.534 -1.826 1.00 96.31 92 VAL A N 1
ATOM 731 C CA . VAL A 1 92 ? 1.040 10.908 -1.906 1.00 96.31 92 VAL A CA 1
ATOM 732 C C . VAL A 1 92 ? 2.116 11.017 -2.987 1.00 96.31 92 VAL A C 1
ATOM 734 O O . VAL A 1 92 ? 2.117 11.970 -3.763 1.00 96.31 92 VAL A O 1
ATOM 737 N N . PHE A 1 93 ? 2.999 10.023 -3.101 1.00 95.88 93 PHE A N 1
ATOM 738 C CA . PHE A 1 93 ? 4.007 9.986 -4.160 1.00 95.88 93 PHE A CA 1
ATOM 739 C C . PHE A 1 93 ? 3.376 9.899 -5.560 1.00 95.88 93 PHE A C 1
ATOM 741 O O . PHE A 1 93 ? 3.812 10.587 -6.487 1.00 95.88 93 PHE A O 1
ATOM 748 N N . ALA A 1 94 ? 2.321 9.096 -5.717 1.00 95.31 94 ALA A N 1
ATOM 749 C CA . ALA A 1 94 ? 1.558 9.011 -6.958 1.00 95.31 94 ALA A CA 1
ATOM 750 C C . ALA A 1 94 ? 0.880 10.343 -7.308 1.00 95.31 94 ALA A C 1
ATOM 752 O O . ALA A 1 94 ? 0.952 10.783 -8.457 1.00 95.31 94 ALA A O 1
ATOM 753 N N . LEU A 1 95 ? 0.295 11.010 -6.310 1.00 94.94 95 LEU A N 1
ATOM 754 C CA . LEU A 1 95 ? -0.323 12.323 -6.465 1.00 94.94 95 LEU A CA 1
ATOM 755 C C . LEU A 1 95 ? 0.703 13.385 -6.886 1.00 94.94 95 LEU A C 1
ATOM 757 O O . LEU A 1 95 ? 0.451 14.154 -7.810 1.00 94.94 95 LEU A O 1
ATOM 761 N N . TRP A 1 96 ? 1.895 13.377 -6.282 1.00 96.38 96 TRP A N 1
ATOM 762 C CA . TRP A 1 96 ? 2.999 14.259 -6.669 1.00 96.38 96 TRP A CA 1
ATOM 763 C C . TRP A 1 96 ? 3.426 14.051 -8.128 1.00 96.38 96 TRP A C 1
ATOM 765 O O . TRP A 1 96 ? 3.616 15.016 -8.872 1.00 96.38 96 TRP A O 1
ATOM 775 N N . LYS A 1 97 ? 3.542 12.790 -8.570 1.00 95.06 97 LYS A N 1
ATOM 776 C CA . LYS A 1 97 ? 3.844 12.469 -9.974 1.00 95.06 97 LYS A CA 1
ATOM 777 C C . LYS A 1 97 ? 2.756 12.965 -10.925 1.00 95.06 97 LYS A C 1
ATOM 779 O O . LYS A 1 97 ? 3.097 13.544 -11.952 1.00 95.06 97 LYS A O 1
ATOM 784 N N . MET A 1 98 ? 1.481 12.785 -10.577 1.00 95.00 98 MET A N 1
ATOM 785 C CA . MET A 1 98 ? 0.368 13.325 -11.365 1.00 95.00 98 MET A CA 1
ATOM 786 C C . MET A 1 98 ? 0.429 14.852 -11.454 1.00 95.00 98 MET A C 1
ATOM 788 O O . MET A 1 98 ? 0.282 15.392 -12.545 1.00 95.00 98 MET A O 1
ATOM 792 N N . GLY A 1 99 ? 0.721 15.539 -10.344 1.00 95.19 99 GLY A N 1
ATOM 793 C CA . GLY A 1 99 ? 0.891 16.992 -10.325 1.00 95.19 99 GLY A CA 1
ATOM 794 C C . GLY A 1 99 ? 1.979 17.458 -11.292 1.00 95.19 99 GLY A C 1
ATOM 795 O O . GLY A 1 99 ? 1.743 18.353 -12.097 1.00 95.19 99 GLY A O 1
ATOM 796 N N . LYS A 1 100 ? 3.144 16.795 -11.298 1.00 95.75 100 LYS A N 1
ATOM 797 C CA . LYS A 1 100 ? 4.223 17.103 -12.253 1.00 95.75 100 LYS A CA 1
ATOM 798 C C . LYS A 1 100 ? 3.796 16.964 -13.717 1.00 95.75 100 LYS A C 1
ATOM 800 O O . LYS A 1 100 ? 4.142 17.827 -14.515 1.00 95.75 100 LYS A O 1
ATOM 805 N N . VAL A 1 101 ? 3.064 15.903 -14.061 1.00 94.94 101 VAL A N 1
ATOM 806 C CA . VAL A 1 101 ? 2.581 15.676 -15.436 1.00 94.94 101 VAL A CA 1
ATOM 807 C C . VAL A 1 101 ? 1.522 16.710 -15.832 1.00 94.94 101 VAL A C 1
ATOM 809 O O . VAL A 1 101 ? 1.517 17.182 -16.968 1.00 94.94 101 VAL A O 1
ATOM 812 N N . LEU A 1 102 ? 0.676 17.117 -14.883 1.00 95.88 102 LEU A N 1
ATOM 813 C CA . LEU A 1 102 ? -0.331 18.154 -15.099 1.00 95.88 102 LEU A CA 1
ATOM 814 C C . LEU A 1 102 ? 0.312 19.510 -15.422 1.00 95.88 102 LEU A C 1
ATOM 816 O O . LEU A 1 102 ? -0.105 20.177 -16.365 1.00 95.88 102 LEU A O 1
ATOM 820 N N . PHE A 1 103 ? 1.373 19.889 -14.701 1.00 95.88 103 PHE A N 1
ATOM 821 C CA . PHE A 1 103 ? 2.117 21.126 -14.977 1.00 95.88 103 PHE A CA 1
ATOM 822 C C . PHE A 1 103 ? 2.860 21.112 -16.318 1.00 95.88 103 PHE A C 1
ATOM 824 O O . PHE A 1 103 ? 3.133 22.176 -16.865 1.00 95.88 103 PHE A O 1
ATOM 831 N N . SER A 1 104 ? 3.158 19.937 -16.878 1.00 96.31 104 SER A N 1
ATOM 832 C CA . SER A 1 104 ? 3.710 19.819 -18.233 1.00 96.31 104 SER A CA 1
ATOM 833 C C . SER A 1 104 ? 2.635 19.715 -19.324 1.00 96.31 104 SER A C 1
ATOM 835 O O . SER A 1 104 ? 2.959 19.367 -20.455 1.00 96.31 104 SER A O 1
ATOM 837 N N . GLY A 1 105 ? 1.360 19.968 -19.002 1.00 96.06 105 GLY A N 1
ATOM 838 C CA . GLY A 1 105 ? 0.245 19.936 -19.955 1.00 96.06 105 GLY A CA 1
ATOM 839 C C . GLY A 1 105 ? -0.261 18.533 -20.310 1.00 96.06 105 GLY A C 1
ATOM 840 O O . GLY A 1 105 ? -1.058 18.388 -21.233 1.00 96.06 105 GLY A O 1
ATOM 841 N N . GLY A 1 106 ? 0.190 17.495 -19.600 1.00 95.69 106 GLY A N 1
ATOM 842 C CA . GLY A 1 106 ? -0.273 16.121 -19.785 1.00 95.69 106 GLY A CA 1
ATOM 843 C C . GLY A 1 106 ? -1.375 15.738 -18.796 1.00 95.69 106 GLY A C 1
ATOM 844 O O . GLY A 1 106 ? -1.435 16.242 -17.677 1.00 95.69 106 GLY A O 1
ATOM 845 N N . VAL A 1 107 ? -2.214 14.772 -19.171 1.00 94.00 107 VAL A N 1
ATOM 846 C CA . VAL A 1 107 ? -3.173 14.135 -18.256 1.00 94.00 107 VAL A CA 1
ATOM 847 C C . VAL A 1 107 ? -2.773 12.672 -18.082 1.00 94.00 107 VAL A C 1
ATOM 849 O O . VAL A 1 107 ? -2.911 11.872 -19.002 1.00 94.00 107 VAL A O 1
ATOM 852 N N . SER A 1 108 ? -2.268 12.308 -16.899 1.00 95.00 108 SER A N 1
ATOM 853 C CA . SER A 1 108 ? -2.012 10.910 -16.525 1.00 95.00 108 SER A CA 1
ATOM 854 C C . SER A 1 108 ? -2.817 10.548 -15.284 1.00 95.00 108 SER A C 1
ATOM 856 O O . SER A 1 108 ? -2.639 11.179 -14.243 1.00 95.00 108 SER A O 1
ATOM 858 N N . ILE A 1 109 ? -3.662 9.523 -15.367 1.00 92.19 109 ILE A N 1
ATOM 859 C CA . ILE A 1 109 ? -4.418 9.014 -14.217 1.00 92.19 109 ILE A CA 1
ATOM 860 C C . ILE A 1 109 ? -3.597 7.904 -13.558 1.00 92.19 109 ILE A C 1
ATOM 862 O O . ILE A 1 109 ? -3.315 6.885 -14.184 1.00 92.19 109 ILE A O 1
ATOM 866 N N . ASN A 1 110 ? -3.209 8.092 -12.295 1.00 94.75 110 ASN A N 1
ATOM 867 C CA . ASN A 1 110 ? -2.488 7.082 -11.526 1.00 94.75 110 ASN A CA 1
ATOM 868 C C . ASN A 1 110 ? -3.400 6.467 -10.457 1.00 94.75 110 ASN A C 1
ATOM 870 O O . ASN A 1 110 ? -3.728 7.104 -9.455 1.00 94.75 110 ASN A O 1
ATOM 874 N N . PHE A 1 111 ? -3.771 5.198 -10.646 1.00 94.50 111 PHE A N 1
ATOM 875 C CA . PHE A 1 111 ? -4.628 4.464 -9.712 1.00 94.50 111 PHE A CA 1
ATOM 876 C C . PHE A 1 111 ? -4.033 4.329 -8.303 1.00 94.50 111 PHE A C 1
ATOM 878 O O . PHE A 1 111 ? -4.784 4.129 -7.351 1.00 94.50 111 PHE A O 1
ATOM 885 N N . ALA A 1 112 ? -2.719 4.507 -8.129 1.00 94.94 112 ALA A N 1
ATOM 886 C CA . ALA A 1 112 ? -2.094 4.496 -6.808 1.00 94.94 112 ALA A CA 1
ATOM 887 C C . ALA A 1 112 ? -2.583 5.639 -5.896 1.00 94.94 112 ALA A C 1
ATOM 889 O O . ALA A 1 112 ? -2.484 5.524 -4.678 1.00 94.94 112 ALA A O 1
ATOM 890 N N . VAL A 1 113 ? -3.200 6.701 -6.433 1.00 95.31 113 VAL A N 1
ATOM 891 C CA . VAL A 1 113 ? -3.859 7.734 -5.609 1.00 95.31 113 VAL A CA 1
ATOM 892 C C . VAL A 1 113 ? -4.997 7.144 -4.761 1.00 95.31 113 VAL A C 1
ATOM 894 O O . VAL A 1 113 ? -5.235 7.596 -3.640 1.00 95.31 113 VAL A O 1
ATOM 897 N N . LEU A 1 114 ? -5.637 6.059 -5.216 1.00 95.62 114 LEU A N 1
ATOM 898 C CA . LEU A 1 114 ? -6.660 5.341 -4.446 1.00 95.62 114 LEU A CA 1
ATOM 899 C C . LEU A 1 114 ? -6.094 4.618 -3.211 1.00 95.62 114 LEU A C 1
ATOM 901 O O . LEU A 1 114 ? -6.861 4.184 -2.353 1.00 95.62 114 LEU A O 1
ATOM 905 N N . MET A 1 115 ? -4.769 4.524 -3.058 1.00 96.62 115 MET A N 1
ATOM 906 C CA . MET A 1 115 ? -4.145 3.980 -1.847 1.00 96.62 115 MET A CA 1
ATOM 907 C C . MET A 1 115 ? -4.265 4.936 -0.649 1.00 96.62 115 MET A C 1
ATOM 909 O O . MET A 1 115 ? -4.258 4.472 0.492 1.00 96.62 115 MET A O 1
ATOM 913 N N . ILE A 1 116 ? -4.460 6.243 -0.883 1.00 96.19 116 ILE A N 1
ATOM 914 C CA . ILE A 1 116 ? -4.660 7.247 0.175 1.00 96.19 116 ILE A CA 1
ATOM 915 C C . ILE A 1 116 ? -5.904 6.924 1.025 1.00 96.19 116 ILE A C 1
ATOM 917 O O . ILE A 1 116 ? -5.749 6.695 2.230 1.00 96.19 116 ILE A O 1
ATOM 921 N N . PRO A 1 117 ? -7.132 6.841 0.464 1.00 96.25 117 PRO A N 1
ATOM 922 C CA . PRO A 1 117 ? -8.321 6.530 1.259 1.00 96.25 117 PRO A CA 1
ATOM 923 C C . PRO A 1 117 ? -8.257 5.139 1.902 1.00 96.25 117 PRO A C 1
ATOM 925 O O . PRO A 1 117 ? -8.805 4.949 2.989 1.00 96.25 117 PRO A O 1
ATOM 928 N N . VAL A 1 118 ? -7.554 4.178 1.288 1.00 97.12 118 VAL A N 1
ATOM 929 C CA . VAL A 1 118 ? -7.310 2.856 1.886 1.00 97.12 118 VAL A CA 1
ATOM 930 C C . VAL A 1 118 ? -6.457 2.984 3.148 1.00 97.12 118 VAL A C 1
ATOM 932 O O . VAL A 1 118 ? -6.853 2.466 4.190 1.00 97.12 118 VAL A O 1
ATOM 935 N N . GLY A 1 119 ? -5.347 3.725 3.102 1.00 96.31 119 GLY A N 1
ATOM 936 C CA . GLY A 1 119 ? -4.497 3.974 4.269 1.00 96.31 119 GLY A CA 1
ATOM 937 C C . GLY A 1 119 ? -5.231 4.709 5.397 1.00 96.31 119 GLY A C 1
ATOM 938 O O . GLY A 1 119 ? -5.206 4.269 6.547 1.00 96.31 119 GLY A O 1
ATOM 939 N N . PHE A 1 120 ? -5.989 5.763 5.077 1.00 94.88 120 PHE A N 1
ATOM 940 C CA . PHE A 1 120 ? -6.837 6.446 6.066 1.00 94.88 120 PHE A CA 1
ATOM 941 C C . PHE A 1 120 ? -7.899 5.524 6.671 1.00 94.88 120 PHE A C 1
ATOM 943 O O . PHE A 1 120 ? -8.166 5.562 7.875 1.00 94.88 120 PHE A O 1
ATOM 950 N N . GLY A 1 121 ? -8.511 4.679 5.850 1.00 94.94 121 GLY A N 1
ATOM 951 C CA . GLY A 1 121 ? -9.506 3.725 6.306 1.00 94.94 121 GLY A CA 1
ATOM 952 C C . GLY A 1 121 ? -8.926 2.609 7.181 1.00 94.94 121 GLY A C 1
ATOM 953 O O . GLY A 1 121 ? -9.572 2.217 8.155 1.00 94.94 121 GLY A O 1
ATOM 954 N N . LEU A 1 122 ? -7.690 2.169 6.911 1.00 95.25 122 LEU A N 1
ATOM 955 C CA . LEU A 1 122 ? -6.938 1.271 7.791 1.00 95.25 122 LEU A CA 1
ATOM 956 C C . LEU A 1 122 ? -6.708 1.921 9.159 1.00 95.25 122 LEU A C 1
ATOM 958 O O . LEU A 1 122 ? -7.031 1.314 10.175 1.00 95.25 122 LEU A O 1
ATOM 962 N N . LEU A 1 123 ? -6.257 3.181 9.205 1.00 93.56 123 LEU A N 1
ATOM 963 C CA . LEU A 1 123 ? -6.089 3.914 10.469 1.00 93.56 123 LEU A CA 1
ATOM 964 C C . LEU A 1 123 ? -7.401 4.000 11.268 1.00 93.56 123 LEU A C 1
ATOM 966 O O . LEU A 1 123 ? -7.393 3.846 12.490 1.00 93.56 123 LEU A O 1
ATOM 970 N N . LYS A 1 124 ? -8.537 4.176 10.584 1.00 92.31 124 LYS A N 1
ATOM 971 C CA . LYS A 1 124 ? -9.874 4.183 11.203 1.00 92.31 124 LYS A CA 1
ATOM 972 C C . LYS A 1 124 ? -10.380 2.795 11.625 1.00 92.31 124 LYS A C 1
ATOM 974 O O . LYS A 1 124 ? -11.416 2.726 12.278 1.00 92.31 124 LYS A O 1
ATOM 979 N N . GLY A 1 125 ? -9.687 1.711 11.272 1.00 93.25 125 GLY A N 1
ATOM 980 C CA . GLY A 1 125 ? -10.124 0.342 11.561 1.00 93.25 125 GLY A CA 1
ATOM 981 C C . GLY A 1 125 ? -11.345 -0.095 10.752 1.00 93.25 125 GLY A C 1
ATOM 982 O O . GLY A 1 125 ? -12.112 -0.936 11.206 1.00 93.25 125 GLY A O 1
ATOM 983 N N . ARG A 1 126 ? -11.569 0.481 9.562 1.00 94.81 126 ARG A N 1
ATOM 984 C CA . ARG A 1 126 ? -12.708 0.102 8.714 1.00 94.81 126 ARG A CA 1
ATOM 985 C C . ARG A 1 126 ? -12.463 -1.264 8.070 1.00 94.81 126 ARG A C 1
ATOM 987 O O . ARG A 1 126 ? -11.475 -1.449 7.360 1.00 94.81 126 ARG A O 1
ATOM 994 N N . ALA A 1 127 ? -13.410 -2.188 8.241 1.00 95.19 127 ALA A N 1
ATOM 995 C CA . ALA A 1 127 ? -13.347 -3.526 7.646 1.00 95.19 127 ALA A CA 1
ATOM 996 C C . ALA A 1 127 ? -13.220 -3.489 6.110 1.00 95.19 127 ALA A C 1
ATOM 998 O O . ALA A 1 127 ? -12.429 -4.235 5.531 1.00 95.19 127 ALA A O 1
ATOM 999 N N . SER A 1 128 ? -13.933 -2.568 5.450 1.00 95.88 128 SER A N 1
ATOM 1000 C CA . SER A 1 128 ? -13.848 -2.380 3.997 1.00 95.88 128 SER A CA 1
ATOM 1001 C C . SER A 1 128 ? -12.431 -2.017 3.545 1.00 95.88 128 SER A C 1
ATOM 1003 O O . SER A 1 128 ? -11.940 -2.548 2.554 1.00 95.88 128 SER A O 1
ATOM 1005 N N . SER A 1 129 ? -11.728 -1.173 4.297 1.00 96.44 129 SER A N 1
ATOM 1006 C CA . SER A 1 129 ? -10.360 -0.760 3.976 1.00 96.44 129 SER A CA 1
ATOM 1007 C C . SER A 1 129 ? -9.342 -1.879 4.166 1.00 96.44 129 SER A C 1
ATOM 1009 O O . SER A 1 129 ? -8.395 -1.961 3.391 1.00 96.44 129 SER A O 1
ATOM 1011 N N . VAL A 1 130 ? -9.561 -2.785 5.125 1.00 96.75 130 VAL A N 1
ATOM 1012 C CA . VAL A 1 130 ? -8.752 -4.010 5.265 1.00 96.75 130 VAL A CA 1
ATOM 1013 C C . VAL A 1 130 ? -8.912 -4.911 4.042 1.00 96.75 130 VAL A C 1
ATOM 1015 O O . VAL A 1 130 ? -7.918 -5.422 3.526 1.00 96.75 130 VAL A O 1
ATOM 1018 N N . MET A 1 131 ? -10.142 -5.078 3.547 1.00 97.19 131 MET A N 1
ATOM 1019 C CA . MET A 1 131 ? -10.403 -5.845 2.327 1.00 97.19 131 MET A CA 1
ATOM 1020 C C . MET A 1 131 ? -9.706 -5.215 1.115 1.00 97.19 131 MET A C 1
ATOM 1022 O O . MET A 1 131 ? -8.978 -5.903 0.404 1.00 97.19 131 MET A O 1
ATOM 1026 N N . TRP A 1 132 ? -9.848 -3.901 0.923 1.00 97.62 132 TRP A N 1
ATOM 1027 C CA . TRP A 1 132 ? -9.176 -3.185 -0.164 1.00 97.62 132 TRP A CA 1
ATOM 1028 C C . TRP A 1 132 ? -7.649 -3.248 -0.067 1.00 97.62 132 TRP A C 1
ATOM 1030 O O . TRP A 1 132 ? -6.984 -3.448 -1.079 1.00 97.62 132 TRP A O 1
ATOM 1040 N N . ALA A 1 133 ? -7.074 -3.141 1.132 1.00 97.50 133 ALA A N 1
ATOM 1041 C CA . ALA A 1 133 ? -5.633 -3.280 1.325 1.00 97.50 133 ALA A CA 1
ATOM 1042 C C . ALA A 1 133 ? -5.126 -4.671 0.911 1.00 97.50 133 ALA A C 1
ATOM 1044 O O . ALA A 1 133 ? -4.085 -4.772 0.263 1.00 97.50 133 ALA A O 1
ATOM 1045 N N . LYS A 1 134 ? -5.883 -5.737 1.214 1.00 97.62 134 LYS A N 1
ATOM 1046 C CA . LYS A 1 134 ? -5.580 -7.092 0.728 1.00 97.62 134 LYS A CA 1
ATOM 1047 C C . LYS A 1 134 ? -5.618 -7.156 -0.796 1.00 97.62 134 LYS A C 1
ATOM 1049 O O . LYS A 1 134 ? -4.679 -7.675 -1.385 1.00 97.62 134 LYS A O 1
ATOM 1054 N N . VAL A 1 135 ? -6.640 -6.581 -1.435 1.00 97.50 135 VAL A N 1
ATOM 1055 C CA . VAL A 1 135 ? -6.726 -6.523 -2.906 1.00 97.50 135 VAL A CA 1
ATOM 1056 C C . VAL A 1 135 ? -5.488 -5.847 -3.503 1.00 97.50 135 VAL A C 1
ATOM 1058 O O . VAL A 1 135 ? -4.874 -6.408 -4.404 1.00 97.50 135 VAL A O 1
ATOM 1061 N N . TRP A 1 136 ? -5.060 -4.702 -2.964 1.00 97.62 136 TRP A N 1
ATOM 1062 C CA . TRP A 1 136 ? -3.859 -3.999 -3.434 1.00 97.62 136 TRP A CA 1
ATOM 1063 C C . TRP A 1 136 ? -2.571 -4.808 -3.254 1.00 97.62 136 TRP A C 1
ATOM 1065 O O . TRP A 1 136 ? -1.761 -4.875 -4.176 1.00 97.62 136 TRP A O 1
ATOM 1075 N N . ILE A 1 137 ? -2.386 -5.444 -2.094 1.00 97.31 137 ILE A N 1
ATOM 1076 C CA . ILE A 1 137 ? -1.226 -6.312 -1.835 1.00 97.31 137 ILE A CA 1
ATOM 1077 C C . ILE A 1 137 ? -1.233 -7.512 -2.786 1.00 97.31 137 ILE A C 1
ATOM 1079 O O . ILE A 1 137 ? -0.197 -7.845 -3.356 1.00 97.31 137 ILE A O 1
ATOM 1083 N N . GLY A 1 138 ? -2.395 -8.138 -2.988 1.00 97.75 138 GLY A N 1
ATOM 1084 C CA . GLY A 1 138 ? -2.562 -9.265 -3.901 1.00 97.75 138 GLY A CA 1
ATOM 1085 C C . GLY A 1 138 ? -2.273 -8.883 -5.350 1.00 97.75 138 GLY A C 1
ATOM 1086 O O . GLY A 1 138 ? -1.529 -9.589 -6.025 1.00 97.75 138 GLY A O 1
ATOM 1087 N N . LEU A 1 139 ? -2.786 -7.737 -5.808 1.00 96.81 139 LEU A N 1
ATOM 1088 C CA . LEU A 1 139 ? -2.525 -7.216 -7.149 1.00 96.81 139 LEU A CA 1
ATOM 1089 C C . LEU A 1 139 ? -1.037 -6.898 -7.349 1.00 96.81 139 LEU A C 1
ATOM 1091 O O . LEU A 1 139 ? -0.465 -7.274 -8.368 1.00 96.81 139 LEU A O 1
ATOM 1095 N N . GLY A 1 140 ? -0.398 -6.256 -6.365 1.00 95.81 140 GLY A N 1
ATOM 1096 C CA . GLY A 1 140 ? 1.036 -5.966 -6.395 1.00 95.81 140 GLY A CA 1
ATOM 1097 C C . GLY A 1 140 ? 1.892 -7.234 -6.438 1.00 95.81 140 GLY A C 1
ATOM 1098 O O . GLY A 1 140 ? 2.819 -7.321 -7.241 1.00 95.81 140 GLY A O 1
ATOM 1099 N N . ALA A 1 141 ? 1.547 -8.244 -5.636 1.00 97.56 141 ALA A N 1
ATOM 1100 C CA . ALA A 1 141 ? 2.226 -9.536 -5.639 1.00 97.56 141 ALA A CA 1
ATOM 1101 C C . ALA A 1 141 ? 2.035 -10.291 -6.965 1.00 97.56 141 ALA A C 1
ATOM 1103 O O . ALA A 1 141 ? 3.003 -10.819 -7.507 1.00 97.56 141 ALA A O 1
ATOM 1104 N N . ALA A 1 142 ? 0.817 -10.309 -7.516 1.00 97.75 142 ALA A N 1
ATOM 1105 C CA . ALA A 1 142 ? 0.525 -10.936 -8.803 1.00 97.75 142 ALA A CA 1
ATOM 1106 C C . ALA A 1 142 ? 1.277 -10.250 -9.952 1.00 97.75 142 ALA A C 1
ATOM 1108 O O . ALA A 1 142 ? 1.907 -10.923 -10.764 1.00 97.75 142 ALA A O 1
ATOM 1109 N N . PHE A 1 143 ? 1.276 -8.915 -9.988 1.00 96.62 143 PHE A N 1
ATOM 1110 C CA . PHE A 1 143 ? 2.038 -8.145 -10.969 1.00 96.62 143 PHE A CA 1
ATOM 1111 C C . PHE A 1 143 ? 3.539 -8.439 -10.874 1.00 96.62 143 PHE A C 1
ATOM 1113 O O . PHE A 1 143 ? 4.183 -8.715 -11.883 1.00 96.62 143 PHE A O 1
ATOM 1120 N N . LEU A 1 144 ? 4.092 -8.447 -9.659 1.00 96.12 144 LEU A N 1
ATOM 1121 C CA . LEU A 1 144 ? 5.501 -8.758 -9.438 1.00 96.12 144 LEU A CA 1
ATOM 1122 C C . LEU A 1 144 ? 5.851 -10.189 -9.863 1.00 96.12 144 LEU A C 1
ATOM 1124 O O . LEU A 1 144 ? 6.916 -10.407 -10.433 1.00 96.12 144 LEU A O 1
ATOM 1128 N N . LEU A 1 145 ? 4.954 -11.151 -9.637 1.00 96.19 145 LEU A N 1
ATOM 1129 C CA . LEU A 1 145 ? 5.123 -12.524 -10.107 1.00 96.19 145 LEU A CA 1
ATOM 1130 C C . LEU A 1 145 ? 5.150 -12.590 -11.639 1.00 96.19 145 LEU A C 1
ATOM 1132 O O . LEU A 1 145 ? 6.023 -13.245 -12.197 1.00 96.19 145 LEU A O 1
ATOM 1136 N N . VAL A 1 146 ? 4.249 -11.878 -12.323 1.00 95.75 146 VAL A N 1
ATOM 1137 C CA . VAL A 1 146 ? 4.241 -11.791 -13.795 1.00 95.75 146 VAL A CA 1
ATOM 1138 C C . VAL A 1 146 ? 5.544 -11.187 -14.313 1.00 95.75 146 VAL A C 1
ATOM 1140 O O . VAL A 1 146 ? 6.129 -11.729 -15.247 1.00 95.75 146 VAL A O 1
ATOM 1143 N N . VAL A 1 147 ? 6.041 -10.115 -13.688 1.00 93.12 147 VAL A N 1
ATOM 1144 C CA . VAL A 1 147 ? 7.336 -9.508 -14.041 1.00 93.12 147 VAL A CA 1
ATOM 1145 C C . VAL A 1 147 ? 8.485 -10.488 -13.803 1.00 93.12 147 VAL A C 1
ATOM 1147 O O . VAL A 1 147 ? 9.336 -10.641 -14.675 1.00 93.12 147 VAL A O 1
ATOM 1150 N N . ALA A 1 148 ? 8.504 -11.186 -12.666 1.00 92.62 148 ALA A N 1
ATOM 1151 C CA . ALA A 1 148 ? 9.543 -12.158 -12.342 1.00 92.62 148 ALA A CA 1
ATOM 1152 C C . ALA A 1 148 ? 9.552 -13.346 -13.318 1.00 92.62 148 ALA A C 1
ATOM 1154 O O . ALA A 1 148 ? 10.619 -13.775 -13.743 1.00 92.62 148 ALA A O 1
ATOM 1155 N N . VAL A 1 149 ? 8.379 -13.848 -13.715 1.00 94.25 149 VAL A N 1
ATOM 1156 C CA . VAL A 1 149 ? 8.247 -14.925 -14.708 1.00 94.25 149 VAL A CA 1
ATOM 1157 C C . VAL A 1 149 ? 8.634 -14.427 -16.100 1.00 94.25 149 VAL A C 1
ATOM 1159 O O . VAL A 1 149 ? 9.451 -15.056 -16.765 1.00 94.25 149 VAL A O 1
ATOM 1162 N N . GLY A 1 150 ? 8.116 -13.274 -16.531 1.00 94.00 150 GLY A N 1
ATOM 1163 C CA . GLY A 1 150 ? 8.463 -12.668 -17.819 1.00 94.00 150 GLY A CA 1
ATOM 1164 C C . GLY A 1 150 ? 9.959 -12.374 -17.944 1.00 94.00 150 GLY A C 1
ATOM 1165 O O . GLY A 1 150 ? 10.544 -12.582 -19.004 1.00 94.00 150 GLY A O 1
ATOM 1166 N N . TYR A 1 151 ? 10.606 -11.990 -16.842 1.00 92.38 151 TYR A N 1
ATOM 1167 C CA . TYR A 1 151 ? 12.051 -11.788 -16.785 1.00 92.38 151 TYR A CA 1
ATOM 1168 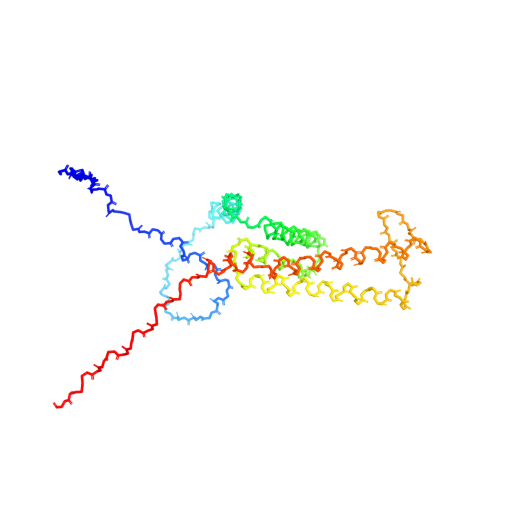C C . TYR A 1 151 ? 12.852 -13.053 -17.123 1.00 92.38 151 TYR A C 1
ATOM 1170 O O . TYR A 1 151 ? 13.899 -12.953 -17.758 1.00 92.38 151 TYR A O 1
ATOM 1178 N N . VAL A 1 152 ? 12.363 -14.239 -16.743 1.00 92.38 152 VAL A N 1
ATOM 1179 C CA . VAL A 1 152 ? 13.020 -15.514 -17.082 1.00 92.38 152 VAL A CA 1
ATOM 1180 C C . VAL A 1 152 ? 12.980 -15.773 -18.591 1.00 92.38 152 VAL A C 1
ATOM 1182 O O . VAL A 1 152 ? 13.950 -16.288 -19.138 1.00 92.38 152 VAL A O 1
ATOM 1185 N N . PHE A 1 153 ? 11.899 -15.384 -19.275 1.00 93.69 153 PHE A N 1
ATOM 1186 C CA . PHE A 1 153 ? 11.723 -15.634 -20.711 1.00 93.69 153 PHE A CA 1
ATOM 1187 C C . PHE A 1 153 ? 12.343 -14.560 -21.619 1.00 93.69 153 PHE A C 1
ATOM 1189 O O . PHE A 1 153 ? 12.767 -14.878 -22.725 1.00 93.69 153 PHE A O 1
ATOM 1196 N N . TRP A 1 154 ? 12.423 -13.306 -21.164 1.00 92.38 154 TRP A N 1
ATOM 1197 C CA . TRP A 1 154 ? 12.867 -12.154 -21.971 1.00 92.38 154 TRP A CA 1
ATOM 1198 C C . TRP A 1 154 ? 14.078 -11.416 -21.382 1.00 92.38 154 TRP A C 1
ATOM 1200 O O . TRP A 1 154 ? 14.266 -10.222 -21.615 1.00 92.38 154 TRP A O 1
ATOM 1210 N N . GLY A 1 155 ? 14.913 -12.105 -20.603 1.00 78.06 155 GLY A N 1
ATOM 1211 C CA . GLY A 1 155 ? 15.984 -11.486 -19.816 1.00 78.06 155 GLY A CA 1
ATOM 1212 C C . GLY A 1 155 ? 16.926 -10.556 -20.593 1.00 78.06 155 GLY A C 1
ATOM 1213 O O . GLY A 1 155 ? 17.418 -9.586 -20.019 1.00 78.06 155 GLY A O 1
ATOM 1214 N N . ASP A 1 156 ? 17.144 -10.790 -21.889 1.00 85.56 156 ASP A N 1
ATOM 1215 C CA . ASP A 1 156 ? 18.093 -10.016 -22.701 1.00 85.56 156 ASP A CA 1
ATOM 1216 C C . ASP A 1 156 ? 17.542 -8.698 -23.250 1.00 85.56 156 ASP A C 1
ATOM 1218 O O . ASP A 1 156 ? 18.322 -7.817 -23.599 1.00 85.56 156 ASP A O 1
ATOM 1222 N N . SER A 1 157 ? 16.222 -8.509 -23.261 1.00 87.38 157 SER A N 1
ATOM 1223 C CA . SER A 1 157 ? 15.589 -7.318 -23.844 1.00 87.38 157 SER A CA 1
ATOM 1224 C C . SER A 1 157 ? 15.438 -6.142 -22.871 1.00 87.38 157 SER A C 1
ATOM 1226 O O . SER A 1 157 ? 14.995 -5.070 -23.279 1.00 87.38 157 SER A O 1
ATOM 1228 N N . TYR A 1 158 ? 15.782 -6.314 -21.589 1.00 84.56 158 TYR A N 1
ATOM 1229 C CA . TYR A 1 158 ? 15.563 -5.293 -20.559 1.00 84.56 158 TYR A CA 1
ATOM 1230 C C . TYR A 1 158 ? 16.864 -4.683 -20.032 1.00 84.56 158 TYR A C 1
ATOM 1232 O O . TYR A 1 158 ? 17.781 -5.385 -19.584 1.00 84.56 158 TYR A O 1
ATOM 1240 N N . HIS A 1 159 ? 16.881 -3.350 -19.990 1.00 88.38 159 HIS A N 1
ATOM 1241 C CA . HIS A 1 159 ? 17.902 -2.553 -19.320 1.00 88.38 159 HIS A CA 1
ATOM 1242 C C . HIS A 1 159 ? 17.437 -2.226 -17.898 1.00 88.38 159 HIS A C 1
ATOM 1244 O O . HIS A 1 159 ? 16.388 -1.614 -17.696 1.00 88.38 159 HIS A O 1
ATOM 1250 N N . VAL A 1 160 ? 18.205 -2.666 -16.897 1.00 88.12 160 VAL A N 1
ATOM 1251 C CA . VAL A 1 160 ? 17.936 -2.375 -15.483 1.00 88.12 160 VAL A CA 1
ATOM 1252 C C . VAL A 1 160 ? 18.934 -1.325 -15.018 1.00 88.12 160 VAL A C 1
ATOM 1254 O O . VAL A 1 160 ? 20.123 -1.611 -14.866 1.00 88.12 160 VAL A O 1
ATOM 1257 N N . HIS A 1 161 ? 18.435 -0.117 -14.775 1.00 90.00 161 HIS A N 1
ATOM 1258 C CA . HIS A 1 161 ? 19.215 0.956 -14.171 1.00 90.00 161 HIS A CA 1
ATOM 1259 C C . HIS A 1 161 ? 19.049 0.903 -12.654 1.00 90.00 161 HIS A C 1
ATOM 1261 O O . HIS A 1 161 ? 17.932 0.976 -12.140 1.00 90.00 161 HIS A O 1
ATOM 1267 N N . TRP A 1 162 ? 20.162 0.788 -11.931 1.00 89.88 162 TRP A N 1
ATOM 1268 C CA . TRP A 1 162 ? 20.173 0.868 -10.474 1.00 89.88 162 TRP A CA 1
ATOM 1269 C C . TRP A 1 162 ? 20.960 2.105 -10.047 1.00 89.88 162 TRP A C 1
ATOM 1271 O O . TRP A 1 162 ? 22.175 2.185 -10.242 1.00 89.88 162 TRP A O 1
ATOM 1281 N N . PHE A 1 163 ? 20.244 3.092 -9.501 1.00 86.81 163 PHE A N 1
ATOM 1282 C CA . PHE A 1 163 ? 20.713 4.468 -9.305 1.00 86.81 163 PHE A CA 1
ATOM 1283 C C . PHE A 1 163 ? 21.180 5.117 -10.618 1.00 86.81 163 PHE A C 1
ATOM 1285 O O . PHE A 1 163 ? 20.381 5.759 -11.287 1.00 86.81 163 PHE A O 1
ATOM 1292 N N . HIS A 1 164 ? 22.444 4.926 -10.996 1.00 91.88 164 HIS A N 1
ATOM 1293 C CA . HIS A 1 164 ? 23.053 5.467 -12.220 1.00 91.88 164 HIS A CA 1
ATOM 1294 C C . HIS A 1 164 ? 23.952 4.445 -12.932 1.00 91.88 164 HIS A C 1
ATOM 1296 O O . HIS A 1 164 ? 24.658 4.796 -13.872 1.00 91.88 164 HIS A O 1
ATOM 1302 N N . GLN A 1 165 ? 23.971 3.192 -12.472 1.00 93.00 165 GLN A N 1
ATOM 1303 C CA . GLN A 1 165 ? 24.777 2.138 -13.078 1.00 93.00 165 GLN A CA 1
ATOM 1304 C C . GLN A 1 165 ? 23.877 1.183 -13.854 1.00 93.00 165 GLN A C 1
ATOM 1306 O O . GLN A 1 165 ? 22.860 0.707 -13.340 1.00 93.00 165 GLN A O 1
ATOM 1311 N N . GLU A 1 166 ? 24.274 0.896 -15.091 1.00 93.75 166 GLU A N 1
ATOM 1312 C CA . GLU A 1 166 ? 23.708 -0.201 -15.864 1.00 93.75 166 GLU A CA 1
ATOM 1313 C C . GLU A 1 166 ? 24.294 -1.516 -15.359 1.00 93.75 166 GLU A C 1
ATOM 1315 O O . GLU A 1 166 ? 25.509 -1.734 -15.340 1.00 93.75 166 GLU A O 1
ATOM 1320 N N . LEU A 1 167 ? 23.413 -2.389 -14.878 1.00 92.94 167 LEU A N 1
ATOM 1321 C CA . LEU A 1 167 ? 23.808 -3.712 -14.428 1.00 92.94 167 LEU A CA 1
ATOM 1322 C C . LEU A 1 167 ? 23.730 -4.679 -15.606 1.00 92.94 167 LEU A C 1
ATOM 1324 O O . LEU A 1 167 ? 22.667 -4.873 -16.194 1.00 92.94 167 LEU A O 1
ATOM 1328 N N . HIS A 1 168 ? 24.847 -5.342 -15.897 1.00 93.44 168 HIS A N 1
ATOM 1329 C CA . HIS A 1 168 ? 24.933 -6.364 -16.938 1.00 93.44 168 HIS A CA 1
ATOM 1330 C C . HIS A 1 168 ? 25.179 -7.759 -16.347 1.00 93.44 168 HIS A C 1
ATOM 1332 O O . HIS A 1 168 ? 25.670 -7.915 -15.221 1.00 93.44 168 HIS A O 1
ATOM 1338 N N . GLY A 1 169 ? 24.833 -8.784 -17.130 1.00 91.44 169 GLY A N 1
ATOM 1339 C CA . GLY A 1 169 ? 25.096 -10.189 -16.817 1.00 91.44 169 GLY A CA 1
ATOM 1340 C C . GLY A 1 169 ? 24.520 -10.633 -15.470 1.00 91.44 169 GLY A C 1
ATOM 1341 O O . GLY A 1 169 ? 23.420 -10.244 -15.080 1.00 91.44 169 GLY A O 1
ATOM 1342 N N . MET A 1 170 ? 25.282 -11.438 -14.725 1.00 92.00 170 MET A N 1
ATOM 1343 C CA . MET A 1 170 ? 24.838 -12.067 -13.472 1.00 92.00 170 MET A CA 1
ATOM 1344 C C . MET A 1 170 ? 24.400 -11.064 -12.389 1.00 92.00 170 MET A C 1
ATOM 1346 O O . MET A 1 170 ? 23.481 -11.354 -11.626 1.00 92.00 170 MET A O 1
ATOM 1350 N N . LYS A 1 171 ? 24.997 -9.862 -12.343 1.00 92.50 171 LYS A N 1
ATOM 1351 C CA . LYS A 1 171 ? 24.623 -8.820 -11.367 1.00 92.50 171 LYS A CA 1
ATOM 1352 C C . LYS A 1 171 ? 23.189 -8.328 -11.578 1.00 92.50 171 LYS A C 1
ATOM 1354 O O . LYS A 1 171 ? 22.476 -8.095 -10.605 1.00 92.50 171 LYS A O 1
ATOM 1359 N N . ARG A 1 172 ? 22.756 -8.222 -12.840 1.00 92.69 172 ARG A N 1
ATOM 1360 C CA . ARG A 1 172 ? 21.378 -7.874 -13.216 1.00 92.69 172 ARG A CA 1
ATOM 1361 C C . ARG A 1 172 ? 20.396 -8.924 -12.700 1.00 92.69 172 ARG A C 1
ATOM 1363 O O . ARG A 1 172 ? 19.449 -8.575 -12.003 1.00 92.69 172 ARG A O 1
ATOM 1370 N N . HIS A 1 173 ? 20.668 -10.198 -12.992 1.00 91.19 173 HIS A N 1
ATOM 1371 C CA . HIS A 1 173 ? 19.818 -11.315 -12.567 1.00 91.19 173 HIS A CA 1
ATOM 1372 C C . HIS A 1 173 ? 19.707 -11.386 -11.047 1.00 91.19 173 HIS A C 1
ATOM 1374 O O . HIS A 1 173 ? 18.599 -11.464 -10.521 1.00 91.19 173 HIS A O 1
ATOM 1380 N N . LEU A 1 174 ? 20.836 -11.273 -10.340 1.00 92.31 174 LEU A N 1
ATOM 1381 C CA . LEU A 1 174 ? 20.848 -11.281 -8.882 1.00 92.31 174 LEU A CA 1
ATOM 1382 C C . LEU A 1 174 ? 19.978 -10.156 -8.306 1.00 92.31 174 LEU A C 1
ATOM 1384 O O . LEU A 1 174 ? 19.169 -10.414 -7.423 1.00 92.31 174 LEU A O 1
ATOM 138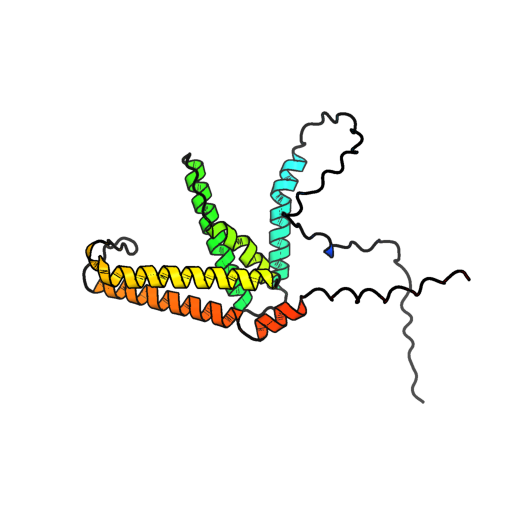8 N N . MET A 1 175 ? 20.098 -8.930 -8.823 1.00 92.81 175 MET A N 1
ATOM 1389 C CA . MET A 1 175 ? 19.319 -7.791 -8.329 1.00 92.81 175 MET A CA 1
ATOM 1390 C C . MET A 1 175 ? 17.823 -7.928 -8.604 1.00 92.81 175 MET A C 1
ATOM 1392 O O . MET A 1 175 ? 17.021 -7.656 -7.712 1.00 92.81 175 MET A O 1
ATOM 1396 N N . VAL A 1 176 ? 17.422 -8.368 -9.800 1.00 91.94 176 VAL A N 1
ATOM 1397 C CA . VAL A 1 176 ? 16.000 -8.564 -10.133 1.00 91.94 176 VAL A CA 1
ATOM 1398 C C . VAL A 1 176 ? 15.390 -9.679 -9.284 1.00 91.94 176 VAL A C 1
ATOM 1400 O O . VAL A 1 176 ? 14.326 -9.485 -8.698 1.00 91.94 176 VAL A O 1
ATOM 1403 N N . VAL A 1 177 ? 16.072 -10.820 -9.150 1.00 92.31 177 VAL A N 1
ATOM 1404 C CA . VAL A 1 177 ? 15.582 -11.951 -8.346 1.00 92.31 177 VAL A CA 1
ATOM 1405 C C . VAL A 1 177 ? 15.530 -11.585 -6.864 1.00 92.31 177 VAL A C 1
ATOM 1407 O O . VAL A 1 177 ? 14.514 -11.824 -6.215 1.00 92.31 177 VAL A O 1
ATOM 1410 N N . LEU A 1 178 ? 16.584 -10.959 -6.331 1.00 94.19 178 LEU A N 1
ATOM 1411 C CA . LEU A 1 178 ? 16.647 -10.569 -4.923 1.00 94.19 178 LEU A CA 1
ATOM 1412 C C . LEU A 1 178 ? 15.587 -9.518 -4.590 1.00 94.19 178 LEU A C 1
ATOM 1414 O O . LEU A 1 178 ? 14.853 -9.685 -3.620 1.00 94.19 178 LEU A O 1
ATOM 1418 N N . SER A 1 179 ? 15.466 -8.462 -5.399 1.00 93.94 179 SER A N 1
ATOM 1419 C CA . SER A 1 179 ? 14.446 -7.428 -5.184 1.00 93.94 179 SER A CA 1
ATOM 1420 C C . SER A 1 179 ? 13.031 -7.995 -5.286 1.00 93.94 179 SER A C 1
ATOM 1422 O O . SER A 1 179 ? 12.201 -7.699 -4.428 1.00 93.94 179 SER A O 1
ATOM 1424 N N . SER A 1 180 ? 12.768 -8.875 -6.256 1.00 94.75 180 SER A N 1
ATOM 1425 C CA . SER A 1 180 ? 11.470 -9.545 -6.392 1.00 94.75 180 SER A CA 1
ATOM 1426 C C . SER A 1 180 ? 11.165 -10.439 -5.190 1.00 94.75 180 SER A C 1
ATOM 1428 O O . SER A 1 180 ? 10.072 -10.367 -4.636 1.00 94.75 180 SER A O 1
ATOM 1430 N N . ALA A 1 181 ? 12.131 -11.237 -4.728 1.00 95.25 181 ALA A N 1
ATOM 1431 C CA . ALA A 1 181 ? 11.965 -12.094 -3.557 1.00 95.25 181 ALA A CA 1
ATOM 1432 C C . ALA A 1 181 ? 11.709 -11.278 -2.279 1.00 95.25 181 ALA A C 1
ATOM 1434 O O . ALA A 1 181 ? 10.800 -11.600 -1.513 1.00 95.25 181 ALA A O 1
ATOM 1435 N N . VAL A 1 182 ? 12.459 -10.190 -2.072 1.00 96.25 182 VAL A N 1
ATOM 1436 C CA . VAL A 1 182 ? 12.267 -9.279 -0.934 1.00 96.25 182 VAL A CA 1
ATOM 1437 C C . VAL A 1 182 ? 10.883 -8.635 -0.986 1.00 96.25 182 VAL A C 1
ATOM 1439 O O . VAL A 1 182 ? 10.165 -8.655 0.012 1.00 96.25 182 VAL A O 1
ATOM 1442 N N . LEU A 1 183 ? 10.469 -8.106 -2.140 1.00 96.06 183 LEU A N 1
ATOM 1443 C CA . LEU A 1 183 ? 9.154 -7.487 -2.301 1.00 96.06 183 LEU A CA 1
ATOM 1444 C C . LEU A 1 183 ? 8.013 -8.496 -2.102 1.00 96.06 183 LEU A C 1
ATOM 1446 O O . LEU A 1 183 ? 7.049 -8.182 -1.406 1.00 96.06 183 LEU A O 1
ATOM 1450 N N . LEU A 1 184 ? 8.132 -9.722 -2.622 1.00 96.06 184 LEU A N 1
ATOM 1451 C CA . LEU A 1 184 ? 7.171 -10.800 -2.355 1.00 96.06 184 LEU A CA 1
ATOM 1452 C C . LEU A 1 184 ? 7.110 -11.150 -0.863 1.00 96.06 184 LEU A C 1
ATOM 1454 O O . LEU A 1 184 ? 6.018 -11.314 -0.320 1.00 96.06 184 LEU A O 1
ATOM 1458 N N . GLY A 1 185 ? 8.257 -11.203 -0.181 1.00 95.94 185 GLY A N 1
ATOM 1459 C CA . GLY A 1 185 ? 8.325 -11.390 1.267 1.00 95.94 185 GLY A CA 1
ATOM 1460 C C . GLY A 1 185 ? 7.611 -10.275 2.038 1.00 95.94 185 GLY A C 1
ATOM 1461 O O . GLY A 1 185 ? 6.853 -10.554 2.967 1.00 95.94 185 GLY A O 1
ATOM 1462 N N . LEU A 1 186 ? 7.778 -9.018 1.617 1.00 94.88 186 LEU A N 1
ATOM 1463 C CA . LEU A 1 186 ? 7.078 -7.870 2.200 1.00 94.88 186 LEU A CA 1
ATOM 1464 C C . LEU A 1 186 ? 5.568 -7.917 1.939 1.00 94.88 186 LEU A C 1
ATOM 1466 O O . LEU A 1 186 ? 4.790 -7.658 2.859 1.00 94.88 186 LEU A O 1
ATOM 1470 N N . PHE A 1 187 ? 5.132 -8.293 0.733 1.00 96.62 187 PHE A N 1
ATOM 1471 C CA . PHE A 1 187 ? 3.711 -8.490 0.437 1.00 96.62 187 PHE A CA 1
ATOM 1472 C C . PHE A 1 187 ? 3.112 -9.620 1.275 1.00 96.62 187 PHE A C 1
ATOM 1474 O O . PHE A 1 187 ? 2.035 -9.453 1.849 1.00 96.62 187 PHE A O 1
ATOM 1481 N N . HIS A 1 188 ? 3.829 -10.735 1.424 1.00 97.12 188 HIS A N 1
ATOM 1482 C CA . HIS A 1 188 ? 3.414 -11.839 2.283 1.00 97.12 188 HIS A CA 1
ATOM 1483 C C . HIS A 1 188 ? 3.310 -11.407 3.755 1.00 97.12 188 HIS A C 1
ATOM 1485 O O . HIS A 1 188 ? 2.320 -11.710 4.424 1.00 97.12 188 HIS A O 1
ATOM 1491 N N . LEU A 1 189 ? 4.284 -10.639 4.254 1.00 95.38 189 LEU A N 1
ATOM 1492 C CA . LEU A 1 189 ? 4.250 -10.075 5.603 1.00 95.38 189 LEU A CA 1
ATOM 1493 C C . LEU A 1 189 ? 3.053 -9.133 5.788 1.00 95.38 189 LEU A C 1
ATOM 1495 O O . LEU A 1 189 ? 2.325 -9.263 6.772 1.00 95.38 189 LEU A O 1
ATOM 1499 N N . GLY A 1 190 ? 2.808 -8.228 4.838 1.00 95.06 190 GLY A N 1
ATOM 1500 C CA . GLY A 1 190 ? 1.651 -7.332 4.851 1.00 95.06 190 GLY A CA 1
ATOM 1501 C C . GLY A 1 190 ? 0.329 -8.101 4.870 1.00 95.06 190 GLY A C 1
ATOM 1502 O O . GLY A 1 190 ? -0.556 -7.798 5.672 1.00 95.06 190 GLY A O 1
ATOM 1503 N N . TRP A 1 191 ? 0.222 -9.158 4.062 1.00 97.44 191 TRP A N 1
ATOM 1504 C CA . TRP A 1 191 ? -0.939 -10.046 4.049 1.00 97.44 191 TRP A CA 1
ATOM 1505 C C . TRP A 1 191 ? -1.157 -10.729 5.403 1.00 97.44 191 TRP A C 1
ATOM 1507 O O . TRP A 1 191 ? -2.272 -10.730 5.929 1.00 97.44 191 TRP A O 1
ATOM 1517 N N . LYS A 1 192 ? -0.085 -11.260 6.005 1.00 97.00 192 LYS A N 1
ATOM 1518 C CA . LYS A 1 192 ? -0.123 -11.902 7.325 1.00 97.00 192 LYS A CA 1
ATOM 1519 C C . LYS A 1 192 ? -0.518 -10.919 8.428 1.00 97.00 192 LYS A C 1
ATOM 1521 O O . LYS A 1 192 ? -1.332 -11.269 9.278 1.00 97.00 192 LYS A O 1
ATOM 1526 N N . ILE A 1 193 ? -0.007 -9.684 8.395 1.00 94.56 193 ILE A N 1
ATOM 1527 C CA . ILE A 1 193 ? -0.390 -8.619 9.337 1.00 94.56 193 ILE A CA 1
ATOM 1528 C C . ILE A 1 193 ? -1.893 -8.340 9.236 1.00 94.56 193 ILE A C 1
ATOM 1530 O O . ILE A 1 193 ? -2.581 -8.357 10.254 1.00 94.56 193 ILE A O 1
ATOM 1534 N N . LEU A 1 194 ? -2.429 -8.166 8.023 1.00 95.75 194 LEU A N 1
ATOM 1535 C CA . LEU A 1 194 ? -3.865 -7.937 7.802 1.00 95.75 194 LEU A CA 1
ATOM 1536 C C . LEU A 1 194 ? -4.747 -9.149 8.152 1.00 95.75 194 LEU A C 1
ATOM 1538 O O . LEU A 1 194 ? -5.961 -9.006 8.297 1.00 95.75 194 LEU A O 1
ATOM 1542 N N . GLY A 1 195 ? -4.168 -10.348 8.230 1.00 96.00 195 GLY A N 1
ATOM 1543 C CA . GLY A 1 195 ? -4.840 -11.573 8.670 1.00 96.00 195 GLY A CA 1
ATOM 1544 C C . GLY A 1 195 ? -4.710 -11.867 10.167 1.00 96.00 195 GLY A C 1
ATOM 1545 O O . GLY A 1 195 ? -5.322 -12.823 10.639 1.00 96.00 195 GLY A O 1
ATOM 1546 N N . SER A 1 196 ? -3.921 -11.086 10.910 1.00 96.31 196 SER A N 1
ATOM 1547 C CA . SER A 1 196 ? -3.635 -11.354 12.322 1.00 96.31 196 SER A CA 1
ATOM 1548 C C . SER A 1 196 ? -4.849 -11.120 13.230 1.00 96.31 196 SER A C 1
ATOM 1550 O O . SER A 1 196 ? -5.684 -10.254 12.962 1.00 96.31 196 SER A O 1
ATOM 1552 N N . ALA A 1 197 ? -4.937 -11.888 14.323 1.00 96.00 197 ALA A N 1
ATOM 1553 C CA . ALA A 1 197 ? -6.037 -11.802 15.288 1.00 96.00 197 ALA A CA 1
ATOM 1554 C C . ALA A 1 197 ? -6.184 -10.390 15.879 1.00 96.00 197 ALA A C 1
ATOM 1556 O O . ALA A 1 197 ? -7.288 -9.861 15.914 1.00 96.00 197 ALA A O 1
ATOM 1557 N N . SER A 1 198 ? -5.067 -9.730 16.202 1.00 93.56 198 SER A N 1
ATOM 1558 C CA . SER A 1 198 ? -5.065 -8.367 16.751 1.00 93.56 198 SER A CA 1
ATOM 1559 C C . SER A 1 198 ? -5.687 -7.329 15.814 1.00 93.56 198 SER A C 1
ATOM 1561 O O . SER A 1 198 ? -6.338 -6.390 16.267 1.00 93.56 198 SER A O 1
ATOM 1563 N N . VAL A 1 199 ? -5.523 -7.490 14.497 1.00 93.38 199 VAL A N 1
ATOM 1564 C CA . VAL A 1 199 ? -6.177 -6.620 13.511 1.00 93.38 199 VAL A CA 1
ATOM 1565 C C . VAL A 1 199 ? -7.673 -6.910 13.436 1.00 93.38 199 VAL A C 1
ATOM 1567 O O . VAL A 1 199 ? -8.457 -5.971 13.320 1.00 93.38 199 VAL A O 1
ATOM 1570 N N . ARG A 1 200 ? -8.085 -8.181 13.527 1.00 95.88 200 ARG A N 1
ATOM 1571 C CA . ARG A 1 200 ? -9.509 -8.558 13.528 1.00 95.88 200 ARG A CA 1
ATOM 1572 C C . ARG A 1 200 ? -10.219 -8.015 14.763 1.00 95.88 200 ARG A C 1
ATOM 1574 O O . ARG A 1 200 ? -11.214 -7.322 14.599 1.00 95.88 200 ARG A O 1
ATOM 1581 N N . GLU A 1 201 ? -9.650 -8.215 15.949 1.00 94.75 201 GLU A N 1
ATOM 1582 C CA . GLU A 1 201 ? -10.166 -7.670 17.212 1.00 94.75 201 GLU A CA 1
ATOM 1583 C C . GLU A 1 201 ? -10.290 -6.142 17.157 1.00 94.75 201 GLU A C 1
ATOM 1585 O O . GLU A 1 201 ? -11.327 -5.585 17.509 1.00 94.75 201 GLU A O 1
ATOM 1590 N N . TYR A 1 202 ? -9.268 -5.449 16.636 1.00 92.62 202 TYR A N 1
ATOM 1591 C CA . TYR A 1 202 ? -9.300 -3.992 16.474 1.00 92.62 202 TYR A CA 1
ATOM 1592 C C . TYR A 1 202 ? -10.421 -3.515 15.537 1.00 92.62 202 TYR A C 1
ATOM 1594 O O . TYR A 1 202 ? -11.059 -2.493 15.795 1.00 92.62 202 TYR A O 1
ATOM 1602 N N . VAL A 1 203 ? -10.657 -4.233 14.436 1.00 94.44 203 VAL A N 1
ATOM 1603 C CA . VAL A 1 203 ? -11.709 -3.906 13.461 1.00 94.44 203 VAL A CA 1
ATOM 1604 C C . VAL A 1 203 ? -13.096 -4.216 14.023 1.00 94.44 203 VAL A C 1
ATOM 1606 O O . VAL A 1 203 ? -14.017 -3.419 13.852 1.00 94.44 203 VAL A O 1
ATOM 1609 N N . GLU A 1 204 ? -13.252 -5.347 14.709 1.00 94.88 204 GLU A N 1
ATOM 1610 C CA . GLU A 1 204 ? -14.509 -5.768 15.333 1.00 94.88 204 GLU A CA 1
ATOM 1611 C C . GLU A 1 204 ? -14.922 -4.818 16.458 1.00 94.88 204 GLU A C 1
ATOM 1613 O O . GLU A 1 204 ? -16.074 -4.388 16.487 1.00 94.88 204 GLU A O 1
ATOM 1618 N N . ALA A 1 205 ? -13.976 -4.378 17.293 1.00 93.31 205 ALA A N 1
ATOM 1619 C CA . ALA A 1 205 ? -14.217 -3.399 18.356 1.00 93.31 205 ALA A CA 1
ATOM 1620 C C . ALA A 1 205 ? -14.704 -2.028 17.844 1.00 93.31 205 ALA A C 1
ATOM 1622 O O . ALA A 1 205 ? -15.250 -1.240 18.612 1.00 93.31 205 ALA A O 1
ATOM 1623 N N . ARG A 1 206 ? -14.504 -1.720 16.555 1.00 91.00 206 ARG A N 1
ATOM 1624 C CA . ARG A 1 206 ? -14.961 -0.474 15.914 1.00 91.00 206 ARG A CA 1
ATOM 1625 C C . ARG A 1 206 ? -16.172 -0.654 15.008 1.00 91.00 206 ARG A C 1
ATOM 1627 O O . ARG A 1 206 ? -16.598 0.314 14.371 1.00 91.00 206 ARG A O 1
ATOM 1634 N N . LYS A 1 207 ? -16.730 -1.862 14.916 1.00 92.75 207 LYS A N 1
ATOM 1635 C CA . LYS A 1 207 ? -17.978 -2.070 14.188 1.00 92.75 207 LYS A CA 1
ATOM 1636 C C . LYS A 1 207 ? -19.086 -1.324 14.946 1.00 92.75 207 LYS A C 1
ATOM 1638 O O . LYS A 1 207 ? -19.209 -1.529 16.152 1.00 92.75 207 LYS A O 1
ATOM 1643 N N . PRO A 1 208 ? -19.862 -0.440 14.291 1.00 89.12 208 PRO A N 1
ATOM 1644 C CA . PRO A 1 208 ? -20.979 0.210 14.960 1.00 89.12 208 PRO A CA 1
ATOM 1645 C C . PRO A 1 208 ? -21.916 -0.870 15.516 1.00 89.12 208 PRO A C 1
ATOM 1647 O O . PRO A 1 208 ? -22.082 -1.904 14.853 1.00 89.12 208 PRO A O 1
ATOM 1650 N N . PRO A 1 209 ? -22.492 -0.668 16.717 1.00 89.50 209 PRO A N 1
ATOM 1651 C CA . PRO A 1 209 ? -23.466 -1.601 17.255 1.00 89.50 209 PRO A CA 1
ATOM 1652 C C . PRO A 1 209 ? -24.549 -1.798 16.199 1.00 89.50 209 PRO A C 1
ATOM 1654 O O . PRO A 1 209 ? -25.000 -0.835 15.572 1.00 89.50 209 PRO A O 1
ATOM 1657 N N . MET A 1 210 ? -24.898 -3.059 15.943 1.00 91.12 210 MET A N 1
ATOM 1658 C CA . MET A 1 210 ? -26.012 -3.350 15.054 1.00 91.12 210 MET A CA 1
ATOM 1659 C C . MET A 1 210 ? -27.226 -2.612 15.630 1.00 91.12 210 MET A C 1
ATOM 1661 O O . MET A 1 210 ? -27.429 -2.697 16.847 1.00 91.12 210 MET A O 1
ATOM 1665 N N . PRO A 1 211 ? -27.980 -1.845 14.820 1.00 91.94 211 PRO A N 1
ATOM 1666 C CA . PRO A 1 211 ? -29.235 -1.293 15.303 1.00 91.94 211 PRO A CA 1
ATOM 1667 C C . PRO A 1 211 ? -30.046 -2.444 15.909 1.00 91.94 211 PRO A C 1
ATOM 1669 O O . PRO A 1 211 ? -29.944 -3.569 15.396 1.00 91.94 211 PRO A O 1
ATOM 1672 N N . PRO A 1 212 ? -30.775 -2.206 17.014 1.00 91.19 212 PRO A N 1
ATOM 1673 C CA . PRO A 1 212 ? -31.621 -3.242 17.584 1.00 91.19 212 PRO A CA 1
ATOM 1674 C C . PRO A 1 212 ? -32.464 -3.831 16.456 1.00 91.19 212 PRO A C 1
ATOM 1676 O O . PRO A 1 212 ? -32.884 -3.100 15.550 1.00 91.19 212 PRO A O 1
ATOM 1679 N N . ALA A 1 213 ? -32.631 -5.156 16.471 1.00 92.75 213 ALA A N 1
ATOM 1680 C CA . ALA A 1 213 ? -33.533 -5.800 15.530 1.00 92.75 213 ALA A CA 1
ATOM 1681 C C . ALA A 1 213 ? -34.859 -5.024 15.557 1.00 92.75 213 ALA A C 1
ATOM 1683 O O . ALA A 1 213 ? -35.264 -4.615 16.652 1.00 92.75 213 ALA A O 1
ATOM 1684 N N . PRO A 1 214 ? -35.474 -4.739 14.394 1.00 92.56 214 PRO A N 1
ATOM 1685 C CA . PRO A 1 214 ? -36.763 -4.066 14.378 1.00 92.56 214 PRO A CA 1
ATOM 1686 C C . PRO A 1 214 ? -37.677 -4.826 15.335 1.00 92.56 214 PRO A C 1
ATOM 1688 O O . PRO A 1 214 ? -37.810 -6.042 15.198 1.00 92.56 214 PRO A O 1
ATOM 1691 N N . GLU A 1 215 ? -38.189 -4.131 16.355 1.00 91.31 215 GLU A N 1
ATOM 1692 C CA . GLU A 1 215 ? -39.138 -4.729 17.289 1.00 91.31 215 GLU A CA 1
ATOM 1693 C C . GLU A 1 215 ? -40.262 -5.354 16.462 1.00 91.31 215 GLU A C 1
ATOM 1695 O O . GLU A 1 215 ? -40.701 -4.753 15.472 1.00 91.31 215 GLU A O 1
ATOM 1700 N N . ASP A 1 216 ? -40.658 -6.581 16.818 1.00 90.94 216 ASP A N 1
ATOM 1701 C CA . ASP A 1 216 ? -41.709 -7.296 16.101 1.00 90.94 216 ASP A CA 1
ATOM 1702 C C . ASP A 1 216 ? -42.909 -6.358 15.907 1.00 90.94 216 ASP A C 1
ATOM 1704 O O . ASP A 1 216 ? -43.261 -5.621 16.837 1.00 90.94 216 ASP A O 1
ATOM 1708 N N . PRO A 1 217 ? -43.516 -6.332 14.706 1.00 88.56 217 PRO A N 1
ATOM 1709 C CA . PRO A 1 217 ? -44.606 -5.417 14.416 1.00 88.56 217 PRO A CA 1
ATOM 1710 C C . PRO A 1 217 ? -45.674 -5.563 15.498 1.00 88.56 217 PRO A C 1
ATOM 1712 O O . PRO A 1 217 ? -46.221 -6.650 15.692 1.00 88.56 217 PRO A O 1
ATOM 1715 N N . VAL A 1 218 ? -45.936 -4.467 16.219 1.00 90.06 218 VAL A N 1
ATOM 1716 C CA . VAL A 1 218 ? -46.960 -4.424 17.266 1.00 90.06 218 VAL A CA 1
ATOM 1717 C C . VAL A 1 218 ? -48.253 -4.975 16.658 1.00 90.06 218 VAL A C 1
ATOM 1719 O O . VAL A 1 218 ? -48.678 -4.460 15.616 1.00 90.06 218 VAL A O 1
ATOM 1722 N N . PRO A 1 219 ? -48.858 -6.030 17.243 1.00 87.56 219 PRO A N 1
ATOM 1723 C CA . PRO A 1 219 ? -50.039 -6.657 16.673 1.00 87.56 219 PRO A CA 1
ATOM 1724 C C . PRO A 1 219 ? -51.106 -5.586 16.470 1.00 87.56 219 PRO A C 1
ATOM 1726 O O . PRO A 1 219 ? -51.519 -4.907 17.411 1.00 87.56 219 PRO A O 1
ATOM 1729 N N . THR A 1 220 ? -51.497 -5.383 15.212 1.00 89.19 220 THR A N 1
ATOM 1730 C CA . THR A 1 220 ? -52.522 -4.402 14.865 1.00 89.19 220 THR A CA 1
ATOM 1731 C C . THR A 1 220 ? -53.840 -4.899 15.453 1.00 89.19 220 THR A C 1
ATOM 1733 O O . THR A 1 220 ? -54.213 -6.037 15.162 1.00 89.19 220 THR A O 1
ATOM 1736 N N . PRO A 1 221 ? -54.538 -4.109 16.290 1.00 86.81 221 PRO A N 1
ATOM 1737 C CA . PRO A 1 221 ? -55.817 -4.534 16.836 1.00 86.81 221 PRO A CA 1
ATOM 1738 C C . PRO A 1 221 ? -56.790 -4.771 15.679 1.00 86.81 221 PRO A C 1
ATOM 1740 O O . PRO A 1 221 ? -57.087 -3.861 14.904 1.00 86.81 221 PRO A O 1
ATOM 1743 N N . THR A 1 222 ? -57.255 -6.009 15.538 1.00 88.06 222 THR A N 1
ATOM 1744 C CA .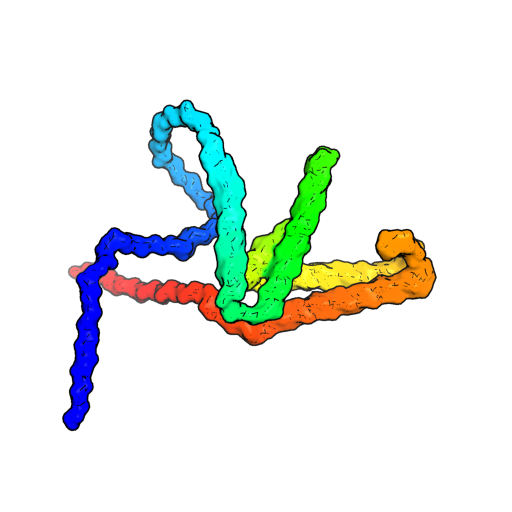 THR A 1 222 ? -58.359 -6.351 14.646 1.00 88.06 222 THR A CA 1
ATOM 1745 C C . THR A 1 222 ? -59.624 -5.715 15.209 1.00 88.06 222 THR A C 1
ATOM 1747 O O . THR A 1 222 ? -60.040 -6.046 16.317 1.00 88.06 222 THR A O 1
ATOM 1750 N N . LEU A 1 223 ? -60.194 -4.759 14.473 1.00 84.25 223 LEU A N 1
ATOM 1751 C CA . LEU A 1 223 ? -61.542 -4.255 14.725 1.00 84.25 223 LEU A CA 1
ATOM 1752 C C . LEU A 1 223 ? -62.523 -5.387 14.394 1.00 84.25 223 LEU A C 1
ATOM 1754 O O . LEU A 1 223 ? -62.728 -5.682 13.217 1.00 84.25 223 LEU A O 1
ATOM 1758 N N . GLU A 1 224 ? -63.053 -6.034 15.430 1.00 76.94 224 GLU A N 1
ATOM 1759 C CA . GLU A 1 224 ? -64.255 -6.877 15.352 1.00 76.94 224 GLU A CA 1
ATOM 1760 C C . GLU A 1 224 ? -65.524 -6.038 15.542 1.00 76.94 224 GLU A C 1
ATOM 1762 O O . GLU A 1 224 ? -65.494 -5.092 16.367 1.00 76.94 224 GLU A O 1
#

Organism: NCBI:txid48464

pLDDT: mean 80.98, std 19.23, range [39.47, 97.75]